Protein AF-A0A1V6BWP8-F1 (afdb_monomer)

Radius of gyration: 20.89 Å; Cα contacts (8 Å, |Δi|>4): 121; chains: 1; bounding box: 47×40×61 Å

Structure (mmCIF, N/CA/C/O backbone):
data_AF-A0A1V6BWP8-F1
#
_entry.id   AF-A0A1V6BWP8-F1
#
loop_
_atom_site.group_PDB
_atom_site.id
_atom_site.type_symbol
_atom_site.label_atom_id
_atom_site.label_alt_id
_atom_site.label_comp_id
_atom_site.label_asym_id
_atom_site.label_entity_id
_atom_site.label_seq_id
_atom_site.pdbx_PDB_ins_code
_atom_site.Cartn_x
_atom_site.Cartn_y
_atom_site.Cartn_z
_atom_site.occupancy
_atom_site.B_iso_or_equiv
_atom_site.auth_seq_id
_atom_site.auth_comp_id
_atom_site.auth_asym_id
_atom_site.auth_atom_id
_atom_site.pdbx_PDB_model_num
ATOM 1 N N . MET A 1 1 ? 15.873 -12.253 -24.826 1.00 80.56 1 MET A N 1
ATOM 2 C CA . MET A 1 1 ? 15.506 -11.357 -23.702 1.00 80.56 1 MET A CA 1
ATOM 3 C C . MET A 1 1 ? 14.358 -11.884 -22.849 1.00 80.56 1 MET A C 1
ATOM 5 O O . MET A 1 1 ? 14.502 -11.869 -21.635 1.00 80.56 1 MET A O 1
ATOM 9 N N . ARG A 1 2 ? 13.280 -12.428 -23.435 1.00 87.81 2 ARG A N 1
ATOM 10 C CA . ARG A 1 2 ? 12.133 -12.956 -22.671 1.00 87.81 2 ARG A CA 1
ATOM 11 C C . ARG A 1 2 ? 12.496 -13.985 -21.593 1.00 87.81 2 ARG A C 1
ATOM 13 O O . ARG A 1 2 ? 12.003 -13.861 -20.484 1.00 87.81 2 ARG A O 1
ATOM 20 N N . PHE A 1 3 ? 13.400 -14.926 -21.885 1.00 91.44 3 PHE A N 1
ATOM 21 C CA . PHE A 1 3 ? 13.887 -15.909 -20.903 1.00 91.44 3 PHE A CA 1
ATOM 22 C C . PHE A 1 3 ? 14.545 -15.254 -19.673 1.00 91.44 3 PHE A C 1
ATOM 24 O O . PHE A 1 3 ? 14.248 -15.610 -18.535 1.00 91.44 3 PHE A O 1
ATOM 31 N N . ILE A 1 4 ? 15.388 -14.240 -19.895 1.00 92.00 4 ILE A N 1
ATOM 32 C CA . ILE A 1 4 ? 16.023 -13.463 -18.819 1.00 92.00 4 ILE A CA 1
ATOM 33 C C . ILE A 1 4 ? 14.950 -12.720 -18.015 1.00 92.00 4 ILE A C 1
ATOM 35 O O . ILE A 1 4 ? 14.956 -12.770 -16.790 1.00 92.00 4 ILE A O 1
ATOM 39 N N . GLY A 1 5 ? 13.990 -12.093 -18.702 1.00 91.56 5 GLY A N 1
ATOM 40 C CA . GLY A 1 5 ? 12.863 -11.413 -18.063 1.00 91.56 5 GLY A CA 1
ATOM 41 C C . GLY A 1 5 ? 12.030 -12.340 -17.181 1.00 91.56 5 GLY A C 1
ATOM 42 O O . GLY A 1 5 ? 11.709 -11.985 -16.051 1.00 91.56 5 GLY A O 1
ATOM 43 N N . THR A 1 6 ? 11.730 -13.553 -17.650 1.00 92.12 6 THR A N 1
ATOM 44 C CA . THR A 1 6 ? 10.997 -14.542 -16.851 1.00 92.12 6 THR A CA 1
ATOM 45 C C . THR A 1 6 ? 11.795 -14.999 -15.636 1.00 92.12 6 THR A C 1
ATOM 47 O O . THR A 1 6 ? 11.222 -15.076 -14.558 1.00 92.12 6 THR A O 1
ATOM 50 N N . LEU A 1 7 ? 13.109 -15.222 -15.767 1.00 95.19 7 LEU A N 1
ATOM 51 C CA . LEU A 1 7 ? 13.956 -15.580 -14.625 1.00 95.19 7 LEU A CA 1
ATOM 52 C C . LEU A 1 7 ? 13.994 -14.469 -13.568 1.00 95.19 7 LEU A C 1
ATOM 54 O O . LEU A 1 7 ? 13.818 -14.749 -12.383 1.00 95.19 7 LEU A O 1
ATOM 58 N N . LEU A 1 8 ? 14.172 -13.213 -13.993 1.00 95.00 8 LEU A N 1
ATOM 59 C CA . LEU A 1 8 ? 14.144 -12.052 -13.099 1.00 95.00 8 LEU A CA 1
ATOM 60 C C . LEU A 1 8 ? 12.793 -11.924 -12.392 1.00 95.00 8 LEU A C 1
ATOM 62 O O . LEU A 1 8 ? 12.752 -11.742 -11.178 1.00 95.00 8 LEU A O 1
ATOM 66 N N . LEU A 1 9 ? 11.692 -12.076 -13.129 1.00 95.38 9 LEU A N 1
ATOM 67 C CA . LEU A 1 9 ? 10.347 -12.003 -12.567 1.00 95.38 9 LEU A CA 1
ATOM 68 C C . LEU A 1 9 ? 10.108 -13.110 -11.530 1.00 95.38 9 LEU A C 1
ATOM 70 O O . LEU A 1 9 ? 9.588 -12.841 -10.448 1.00 95.38 9 LEU A O 1
ATOM 74 N N . THR A 1 10 ? 10.516 -14.346 -11.827 1.00 95.25 10 THR A N 1
ATOM 75 C CA . THR A 1 10 ? 10.399 -15.466 -10.885 1.00 95.25 10 THR A CA 1
ATOM 76 C C . THR A 1 10 ? 11.228 -15.221 -9.625 1.00 95.25 10 THR A C 1
ATOM 78 O O . THR A 1 10 ? 10.723 -15.432 -8.524 1.00 95.25 10 THR A O 1
ATOM 81 N N . ALA A 1 11 ? 12.460 -14.720 -9.759 1.00 95.19 11 ALA A N 1
ATOM 82 C CA . ALA A 1 11 ? 13.319 -14.397 -8.621 1.00 95.19 11 ALA A CA 1
ATOM 83 C C . ALA A 1 11 ? 12.726 -13.283 -7.740 1.00 95.19 11 ALA A C 1
ATOM 85 O O . ALA A 1 11 ? 12.645 -13.435 -6.520 1.00 95.19 11 ALA A O 1
ATOM 86 N N . SER A 1 12 ? 12.244 -12.194 -8.344 1.00 94.69 12 SER A N 1
ATOM 87 C CA . SER A 1 12 ? 11.580 -11.106 -7.620 1.00 94.69 12 SER A CA 1
ATOM 88 C C . SER A 1 12 ? 10.308 -11.569 -6.909 1.00 94.69 12 SER A C 1
ATOM 90 O O . SER A 1 12 ? 10.072 -11.193 -5.762 1.00 94.69 12 SER A O 1
ATOM 92 N N . ASN A 1 13 ? 9.497 -12.417 -7.548 1.00 94.12 13 ASN A N 1
ATOM 93 C CA . ASN A 1 13 ? 8.294 -12.981 -6.933 1.00 94.12 13 ASN A CA 1
ATOM 94 C C . ASN A 1 13 ? 8.627 -13.915 -5.763 1.00 94.12 13 ASN A C 1
ATOM 96 O O . ASN A 1 13 ? 7.957 -13.865 -4.732 1.00 94.12 13 ASN A O 1
ATOM 100 N N . ALA A 1 14 ? 9.687 -14.720 -5.880 1.00 94.81 14 ALA A N 1
ATOM 101 C CA . ALA A 1 14 ? 10.181 -15.527 -4.769 1.00 94.81 14 ALA A CA 1
ATOM 102 C C . ALA A 1 14 ? 10.629 -14.641 -3.595 1.00 94.81 14 ALA A C 1
ATOM 104 O O . ALA A 1 14 ? 10.299 -14.923 -2.445 1.00 94.81 14 ALA A O 1
ATOM 105 N N . LEU A 1 15 ? 11.313 -13.527 -3.874 1.00 94.38 15 LEU A N 1
ATOM 106 C CA . LEU A 1 15 ? 11.735 -12.573 -2.850 1.00 94.38 15 LEU A CA 1
ATOM 107 C C . LEU A 1 15 ? 10.539 -11.882 -2.174 1.00 94.38 15 LEU A C 1
ATOM 109 O O . LEU A 1 15 ? 10.513 -11.782 -0.948 1.00 94.38 15 LEU A O 1
ATOM 113 N N . LEU A 1 16 ? 9.522 -11.470 -2.938 1.00 93.75 16 LEU A N 1
ATOM 114 C CA . LEU A 1 16 ? 8.258 -10.948 -2.399 1.00 93.75 16 LEU A CA 1
ATOM 115 C C . LEU A 1 16 ? 7.575 -11.962 -1.471 1.00 93.75 16 LEU A C 1
ATOM 117 O O . LEU A 1 16 ? 7.092 -11.594 -0.397 1.00 93.75 16 LEU A O 1
ATOM 121 N N . LEU A 1 17 ? 7.571 -13.243 -1.846 1.00 94.06 17 LEU A N 1
ATOM 122 C CA . LEU A 1 17 ? 7.022 -14.313 -1.017 1.00 94.06 17 LEU A CA 1
ATOM 123 C C . LEU A 1 17 ? 7.818 -14.480 0.285 1.00 94.06 17 LEU A C 1
ATOM 125 O O . LEU A 1 17 ? 7.215 -14.521 1.356 1.00 94.06 17 LEU A O 1
ATOM 129 N N . LEU A 1 18 ? 9.154 -14.492 0.228 1.00 94.19 18 LEU A N 1
ATOM 130 C CA . LEU A 1 18 ? 10.000 -14.567 1.426 1.00 94.19 18 LEU A CA 1
ATOM 131 C C . LEU A 1 18 ? 9.769 -13.378 2.366 1.00 94.19 18 LEU A C 1
ATOM 133 O O . LEU A 1 18 ? 9.611 -13.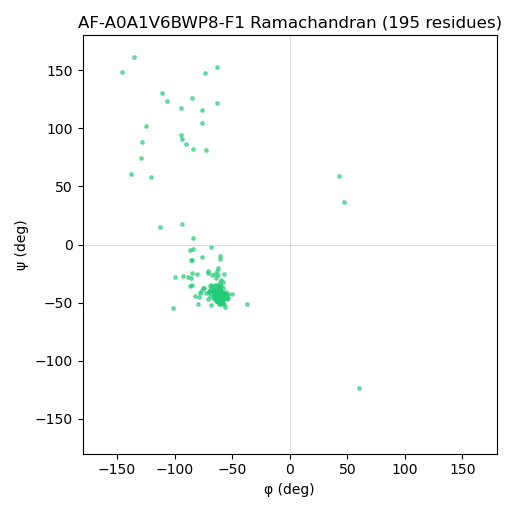574 3.571 1.00 94.19 18 LEU A O 1
ATOM 137 N N . LEU A 1 19 ? 9.690 -12.153 1.834 1.00 92.75 19 LEU A N 1
ATOM 138 C CA . LEU A 1 19 ? 9.361 -10.968 2.631 1.00 92.75 19 LEU A CA 1
ATOM 139 C C . LEU A 1 19 ? 7.974 -11.093 3.272 1.00 92.75 19 LEU A C 1
ATOM 141 O O . LEU A 1 19 ? 7.820 -10.782 4.450 1.00 92.75 19 LEU A O 1
ATOM 145 N N . THR A 1 20 ? 6.979 -11.594 2.537 1.00 90.88 20 THR A N 1
ATOM 146 C CA . THR A 1 20 ? 5.624 -11.815 3.069 1.00 90.88 20 THR A CA 1
ATOM 147 C C . THR A 1 20 ? 5.646 -12.795 4.240 1.00 90.88 20 THR A C 1
ATOM 149 O O . THR A 1 20 ? 5.137 -12.487 5.318 1.00 90.88 20 THR A O 1
ATOM 152 N N . VAL A 1 21 ? 6.298 -13.950 4.065 1.00 91.12 21 VAL A N 1
ATOM 153 C CA . VAL A 1 21 ? 6.452 -14.960 5.122 1.00 91.12 21 VAL A CA 1
ATOM 154 C C . VAL A 1 21 ? 7.171 -14.364 6.331 1.00 91.12 21 VAL A C 1
ATOM 156 O O . VAL A 1 21 ? 6.730 -14.559 7.461 1.00 91.12 21 VAL A O 1
ATOM 159 N N . ARG A 1 22 ? 8.229 -13.574 6.115 1.00 90.50 22 ARG A N 1
ATOM 160 C CA . ARG A 1 22 ? 8.966 -12.900 7.192 1.00 90.50 22 ARG A CA 1
ATOM 161 C C . ARG A 1 22 ? 8.087 -11.957 8.009 1.00 90.50 22 ARG A C 1
ATOM 163 O O . ARG A 1 22 ? 8.200 -11.951 9.237 1.00 90.50 22 ARG A O 1
ATOM 170 N N . VAL A 1 23 ? 7.230 -11.175 7.354 1.00 86.94 23 VAL A N 1
ATOM 171 C CA . VAL A 1 23 ? 6.298 -10.260 8.029 1.00 86.94 23 VAL A CA 1
ATOM 172 C C . VAL A 1 23 ? 5.282 -11.042 8.853 1.00 86.94 23 VAL A C 1
ATOM 174 O O . VAL A 1 23 ? 5.118 -10.744 10.033 1.00 86.94 23 VAL A O 1
ATOM 177 N N . ILE A 1 24 ? 4.683 -12.092 8.288 1.00 85.81 24 ILE A N 1
ATOM 178 C CA . ILE A 1 24 ? 3.743 -12.958 9.013 1.00 85.81 24 ILE A CA 1
ATOM 179 C C . ILE A 1 24 ? 4.428 -13.597 10.233 1.00 85.81 24 ILE A C 1
ATOM 181 O O . ILE A 1 24 ? 3.892 -13.588 11.339 1.00 85.81 24 ILE A O 1
ATOM 185 N N . PHE A 1 25 ? 5.656 -14.094 10.065 1.00 85.44 25 PHE A N 1
ATOM 186 C CA . PHE A 1 25 ? 6.423 -14.739 11.136 1.00 85.44 25 PHE A CA 1
ATOM 187 C C . PHE A 1 25 ? 6.834 -13.771 12.243 1.00 85.44 25 PHE A C 1
ATOM 189 O O . PHE A 1 25 ? 7.003 -14.188 13.388 1.00 85.44 25 PHE A O 1
ATOM 196 N N . SER A 1 26 ? 6.965 -12.479 11.931 1.00 81.31 26 SER A N 1
ATOM 197 C CA . SER A 1 26 ? 7.210 -11.456 12.948 1.00 81.31 26 SER A CA 1
ATOM 198 C C . SER A 1 26 ? 6.036 -11.296 13.921 1.00 81.31 26 SER A C 1
ATOM 200 O O . SER A 1 26 ? 6.255 -10.909 15.065 1.00 81.31 26 SER A O 1
ATOM 202 N N . TRP A 1 27 ? 4.813 -11.635 13.499 1.00 74.44 27 TRP A N 1
ATOM 203 C CA . TRP A 1 27 ? 3.611 -11.558 14.337 1.00 74.44 27 TRP A CA 1
ATOM 204 C C . TRP A 1 27 ? 3.345 -12.831 15.142 1.00 74.44 27 TRP A C 1
ATOM 206 O O . TRP A 1 27 ? 2.759 -12.755 16.215 1.00 74.44 27 TRP A O 1
ATOM 216 N N . LEU A 1 28 ? 3.778 -13.994 14.647 1.00 79.69 28 LEU A N 1
ATOM 217 C CA . LEU A 1 28 ? 3.519 -15.299 15.274 1.00 79.69 28 LEU A CA 1
ATOM 218 C C . LEU A 1 28 ? 4.512 -15.674 16.393 1.00 79.69 28 LEU A C 1
ATOM 220 O O . LEU A 1 28 ? 4.341 -16.722 17.007 1.00 79.69 28 LEU A O 1
ATOM 224 N N . THR A 1 29 ? 5.549 -14.860 16.649 1.00 76.44 29 THR A N 1
ATOM 225 C CA . THR A 1 29 ? 6.596 -15.100 17.673 1.00 76.44 29 THR A CA 1
ATOM 226 C C . THR A 1 29 ? 7.081 -16.556 17.710 1.00 76.44 29 THR A C 1
ATOM 228 O O . THR A 1 29 ? 6.953 -17.250 18.717 1.00 76.44 29 THR A O 1
ATOM 231 N N . LEU A 1 30 ? 7.599 -17.043 16.580 1.00 79.38 30 LEU A N 1
ATOM 232 C CA . LEU A 1 30 ? 8.030 -18.436 16.442 1.00 79.38 30 LEU A CA 1
ATOM 233 C C . LEU A 1 30 ? 9.350 -18.709 17.189 1.00 79.38 30 LEU A C 1
ATOM 235 O O . LEU A 1 30 ? 10.218 -17.830 17.231 1.00 79.38 30 LEU A O 1
ATOM 239 N N . PRO A 1 31 ? 9.543 -19.928 17.731 1.00 86.81 31 PRO A N 1
ATOM 240 C CA . PRO A 1 31 ? 10.805 -20.313 18.349 1.00 86.81 31 PRO A CA 1
ATOM 241 C C . PRO A 1 31 ? 11.953 -20.306 17.324 1.00 86.81 31 PRO A C 1
ATOM 243 O O . PRO A 1 31 ? 11.727 -20.529 16.126 1.00 86.81 31 PRO A O 1
ATOM 246 N N . PRO A 1 32 ? 13.198 -20.078 17.776 1.00 87.12 32 PRO A N 1
ATOM 247 C CA . PRO A 1 32 ? 14.354 -20.067 16.895 1.00 87.12 32 PRO A CA 1
ATOM 248 C C . PRO A 1 32 ? 14.546 -21.448 16.258 1.00 87.12 32 PRO A C 1
ATOM 250 O O . PRO A 1 32 ? 14.716 -22.458 16.934 1.00 87.12 32 PRO A O 1
ATOM 253 N N . SER A 1 33 ? 14.527 -21.481 14.931 1.00 92.25 33 SER A N 1
ATOM 254 C CA . SER A 1 33 ? 14.739 -22.673 14.109 1.00 92.25 33 SER A CA 1
ATOM 255 C C . SER A 1 33 ? 15.678 -22.372 12.942 1.00 92.25 33 SER A C 1
ATOM 257 O O . SER A 1 33 ? 15.844 -21.215 12.538 1.00 92.25 33 SER A O 1
ATOM 259 N N . GLN A 1 34 ? 16.261 -23.414 12.343 1.00 92.06 34 GLN A N 1
ATOM 260 C CA . GLN A 1 34 ? 17.127 -23.263 11.166 1.00 92.06 34 GLN A CA 1
ATOM 261 C C . GLN A 1 34 ? 16.420 -22.516 10.026 1.00 92.06 34 GLN A C 1
ATOM 263 O O . GLN A 1 34 ? 17.010 -21.631 9.409 1.00 92.06 34 GLN A O 1
ATOM 268 N N . PHE A 1 35 ? 15.135 -22.805 9.796 1.00 89.19 35 PHE A N 1
ATOM 269 C CA . PHE A 1 35 ? 14.334 -22.109 8.791 1.00 89.19 35 PHE A CA 1
ATOM 270 C C . PHE A 1 35 ? 14.212 -20.610 9.091 1.00 89.19 35 PHE A C 1
ATOM 272 O O . PHE A 1 35 ? 14.477 -19.785 8.219 1.00 89.19 35 PHE A O 1
ATOM 279 N N . THR A 1 36 ? 13.884 -20.241 10.336 1.00 88.81 36 THR A N 1
ATOM 280 C CA . THR A 1 36 ? 13.792 -18.823 10.726 1.00 88.81 36 THR A CA 1
ATOM 281 C C . THR A 1 36 ? 15.130 -18.099 10.591 1.00 88.81 36 THR A C 1
ATOM 283 O O . THR A 1 36 ? 15.153 -16.947 10.172 1.00 88.81 36 THR A O 1
ATOM 286 N N . TYR A 1 37 ? 16.251 -18.772 10.868 1.00 91.56 37 TYR A N 1
ATOM 287 C CA . TYR A 1 37 ? 17.581 -18.196 10.688 1.00 91.56 37 TYR A CA 1
ATOM 288 C C . TYR A 1 37 ? 17.869 -17.875 9.215 1.00 91.56 37 TYR A C 1
ATOM 290 O O . TYR A 1 37 ? 18.283 -16.760 8.898 1.00 91.56 37 TYR A O 1
ATOM 298 N N . TRP A 1 38 ? 17.610 -18.821 8.306 1.00 93.88 38 TRP A N 1
ATOM 299 C CA . TRP A 1 38 ? 17.808 -18.616 6.868 1.00 93.88 38 TRP A CA 1
ATOM 300 C C . TRP A 1 38 ? 16.894 -17.538 6.301 1.00 93.88 38 TRP A C 1
ATOM 302 O O . TRP A 1 38 ? 17.358 -16.675 5.555 1.00 93.88 38 TRP A O 1
ATOM 312 N N . LEU A 1 39 ? 15.620 -17.555 6.698 1.00 92.62 39 LEU A N 1
ATOM 313 C CA . LEU A 1 39 ? 14.660 -16.531 6.313 1.00 92.62 39 LEU A CA 1
ATOM 314 C C . LEU A 1 39 ? 15.172 -15.145 6.721 1.00 92.62 39 LEU A C 1
ATOM 316 O O . LEU A 1 39 ? 15.342 -14.285 5.862 1.00 92.62 39 LEU A O 1
ATOM 320 N N . ASN A 1 40 ? 15.518 -14.969 8.000 1.00 91.19 40 ASN A N 1
ATOM 321 C CA . ASN A 1 40 ? 16.038 -13.713 8.538 1.00 91.19 40 ASN A CA 1
ATOM 322 C C . ASN A 1 40 ? 17.319 -13.274 7.821 1.00 91.19 40 ASN A C 1
ATOM 324 O O . ASN A 1 40 ? 17.452 -12.112 7.454 1.00 91.19 40 ASN A O 1
ATOM 328 N N . ARG A 1 41 ? 18.245 -14.197 7.548 1.00 93.94 41 ARG A N 1
ATOM 329 C CA . ARG A 1 41 ? 19.497 -13.886 6.846 1.00 93.94 41 ARG A CA 1
ATOM 330 C C . ARG A 1 41 ? 19.266 -13.309 5.447 1.00 93.94 41 ARG A C 1
ATOM 332 O O . ARG A 1 41 ? 20.031 -12.445 5.028 1.00 93.94 41 ARG A O 1
ATOM 339 N N . ILE A 1 42 ? 18.237 -13.772 4.738 1.00 93.06 42 ILE A N 1
ATOM 340 C CA . ILE A 1 42 ? 17.896 -13.293 3.391 1.00 93.06 42 ILE A CA 1
ATOM 341 C C . ILE A 1 42 ? 17.083 -11.993 3.463 1.00 93.06 42 ILE A C 1
ATOM 343 O O . ILE A 1 42 ? 17.354 -11.048 2.724 1.00 93.06 42 ILE A O 1
ATOM 347 N N . THR A 1 43 ? 16.089 -11.923 4.350 1.00 93.31 43 THR A N 1
ATOM 348 C CA . THR A 1 43 ? 15.121 -10.817 4.372 1.00 93.31 43 THR A CA 1
ATOM 349 C C . THR A 1 43 ? 15.581 -9.614 5.185 1.00 93.31 43 THR A C 1
ATOM 351 O O . THR A 1 43 ? 15.285 -8.478 4.818 1.00 93.31 43 THR A O 1
ATOM 354 N N . ASP A 1 44 ? 16.296 -9.829 6.291 1.00 91.25 44 ASP A N 1
ATOM 355 C CA . ASP A 1 44 ? 16.636 -8.763 7.235 1.00 91.25 44 ASP A CA 1
ATOM 356 C C . ASP A 1 44 ? 17.594 -7.717 6.651 1.00 91.25 44 ASP A C 1
ATOM 358 O O . ASP A 1 44 ? 17.378 -6.544 6.942 1.00 91.25 44 ASP A O 1
ATOM 362 N N . PRO A 1 45 ? 18.588 -8.035 5.792 1.00 93.81 45 PRO A N 1
ATOM 363 C CA . PRO A 1 45 ? 19.389 -7.005 5.128 1.00 93.81 45 PRO A CA 1
ATOM 364 C C . PRO A 1 45 ? 18.531 -6.018 4.328 1.00 93.81 45 PRO A C 1
ATOM 366 O O . PRO A 1 45 ? 18.731 -4.807 4.413 1.00 93.81 45 PRO A O 1
ATOM 369 N N . ILE A 1 46 ? 17.529 -6.533 3.609 1.00 92.19 46 ILE A N 1
ATOM 370 C CA . ILE A 1 46 ? 16.600 -5.739 2.799 1.00 92.19 46 ILE A CA 1
ATOM 371 C C . ILE A 1 46 ? 15.709 -4.900 3.718 1.00 92.19 46 ILE A C 1
ATOM 373 O O . ILE A 1 46 ? 15.643 -3.679 3.584 1.00 92.19 46 ILE A O 1
ATOM 377 N N . LEU A 1 47 ? 15.060 -5.534 4.697 1.00 90.69 47 LEU A N 1
ATOM 378 C CA . LEU A 1 47 ? 14.171 -4.843 5.631 1.00 90.69 47 LEU A CA 1
ATOM 379 C C . LEU A 1 47 ? 14.915 -3.781 6.447 1.00 90.69 47 LEU A C 1
ATOM 381 O O . LEU A 1 47 ? 14.417 -2.669 6.596 1.00 90.69 47 LEU A O 1
ATOM 385 N N . ASN A 1 48 ? 16.113 -4.083 6.946 1.00 91.62 48 ASN A N 1
ATOM 386 C CA . ASN A 1 48 ? 16.914 -3.153 7.738 1.00 91.62 48 ASN A CA 1
ATOM 387 C C . ASN A 1 48 ? 17.430 -1.986 6.898 1.00 91.62 48 ASN A C 1
ATOM 389 O O . ASN A 1 48 ? 17.472 -0.862 7.399 1.00 91.62 48 ASN A O 1
ATOM 393 N N . PHE A 1 49 ? 17.766 -2.218 5.625 1.00 91.69 49 PHE A N 1
ATOM 394 C CA . PHE A 1 49 ? 18.106 -1.140 4.701 1.00 91.69 49 PHE A CA 1
ATOM 395 C C . PHE A 1 49 ? 16.957 -0.130 4.587 1.00 91.69 49 PHE A C 1
ATOM 397 O O . PHE A 1 49 ? 17.162 1.066 4.808 1.00 91.69 49 PHE A O 1
ATOM 404 N N . PHE A 1 50 ? 15.732 -0.605 4.334 1.00 90.69 50 PHE A N 1
ATOM 405 C CA . PHE A 1 50 ? 14.566 0.274 4.211 1.00 90.69 50 PHE A CA 1
ATOM 406 C C . PHE A 1 50 ? 14.151 0.905 5.538 1.00 90.69 50 PHE A C 1
ATOM 408 O O . PHE A 1 50 ? 13.902 2.105 5.570 1.00 90.69 50 PHE A O 1
ATOM 415 N N . LYS A 1 51 ? 14.181 0.161 6.649 1.00 88.75 51 LYS A N 1
ATOM 416 C CA . LYS A 1 51 ? 13.931 0.707 7.995 1.00 88.75 51 LYS A CA 1
ATOM 417 C C . LYS A 1 51 ? 14.897 1.828 8.365 1.00 88.75 51 LYS A C 1
ATOM 419 O O . LYS A 1 51 ? 14.502 2.785 9.025 1.00 88.75 51 LYS A O 1
ATOM 424 N N . LYS A 1 52 ? 16.167 1.708 7.966 1.00 90.19 52 LYS A N 1
ATOM 425 C CA . LYS A 1 52 ? 17.190 2.721 8.244 1.00 90.19 52 LYS A CA 1
ATOM 426 C C . LYS A 1 52 ? 17.057 3.932 7.323 1.00 90.19 52 LYS A C 1
ATOM 428 O O . LYS A 1 52 ? 17.263 5.052 7.778 1.00 90.19 52 LYS A O 1
ATOM 433 N N . ARG A 1 53 ? 16.757 3.724 6.036 1.00 89.88 53 ARG A N 1
ATOM 434 C CA . ARG A 1 53 ? 16.726 4.812 5.047 1.00 89.88 53 ARG A CA 1
ATOM 435 C C . ARG A 1 53 ? 15.396 5.564 5.004 1.00 89.88 53 ARG A C 1
ATOM 437 O O . ARG A 1 53 ? 15.405 6.772 4.795 1.00 89.88 53 ARG A O 1
ATOM 444 N N . PHE A 1 54 ? 14.287 4.864 5.211 1.00 85.75 54 PHE A N 1
ATOM 445 C CA . PHE A 1 54 ? 12.928 5.396 5.163 1.00 85.75 54 PHE A CA 1
ATOM 446 C C . PHE A 1 54 ? 12.176 4.992 6.435 1.00 85.75 54 PHE A C 1
ATOM 448 O O . PHE A 1 54 ? 11.339 4.092 6.381 1.00 85.75 54 PHE A O 1
ATOM 455 N N . PRO A 1 55 ? 12.476 5.615 7.589 1.00 83.31 55 PRO A N 1
ATOM 456 C CA . PRO A 1 55 ? 11.808 5.302 8.846 1.00 83.31 55 PRO A CA 1
ATOM 457 C C . PRO A 1 55 ? 10.376 5.860 8.841 1.00 83.31 55 PRO A C 1
ATOM 459 O O . PRO A 1 55 ? 10.102 6.927 9.388 1.00 83.31 55 PRO A O 1
ATOM 462 N N . ILE A 1 56 ? 9.450 5.138 8.212 1.00 82.44 56 ILE A N 1
ATOM 463 C CA . ILE A 1 56 ? 8.030 5.493 8.162 1.00 82.44 56 ILE A CA 1
ATOM 464 C C . ILE A 1 56 ? 7.346 4.764 9.316 1.00 82.44 56 ILE A C 1
ATOM 466 O O . ILE A 1 56 ? 6.926 3.614 9.194 1.00 82.44 56 ILE A O 1
ATOM 470 N N . ARG A 1 57 ? 7.272 5.427 10.471 1.00 81.50 57 ARG A N 1
ATOM 471 C CA . ARG A 1 57 ? 6.641 4.885 11.681 1.00 81.50 57 ARG A CA 1
ATOM 472 C C . ARG A 1 57 ? 5.369 5.654 11.987 1.00 81.50 57 ARG A C 1
ATOM 474 O O . ARG A 1 57 ? 5.393 6.880 12.041 1.00 81.50 57 ARG A O 1
ATOM 481 N N . VAL A 1 58 ? 4.275 4.934 12.215 1.00 74.25 58 VAL A N 1
ATOM 482 C CA . VAL A 1 58 ? 2.993 5.518 12.620 1.00 74.25 58 VAL A CA 1
ATOM 483 C C . VAL A 1 58 ? 2.551 4.846 13.916 1.00 74.25 58 VAL A C 1
ATOM 485 O O . VAL A 1 58 ? 2.097 3.702 13.929 1.00 74.25 58 VAL A O 1
ATOM 488 N N . GLY A 1 59 ? 2.751 5.548 15.034 1.00 73.75 59 GLY A N 1
ATOM 489 C CA . GLY A 1 59 ? 2.607 4.964 16.367 1.00 73.75 59 GLY A CA 1
ATOM 490 C C . GLY A 1 59 ? 3.575 3.792 16.562 1.00 73.75 59 GLY A C 1
ATOM 491 O O . GLY A 1 59 ? 4.782 3.942 16.386 1.00 73.75 59 GLY A O 1
ATOM 492 N N . ILE A 1 60 ? 3.033 2.621 16.906 1.00 71.88 60 ILE A N 1
ATOM 493 C CA . ILE A 1 60 ? 3.795 1.373 17.104 1.00 71.88 60 ILE A CA 1
ATOM 494 C C . ILE A 1 60 ? 4.013 0.619 15.773 1.00 71.88 60 ILE A C 1
ATOM 496 O O . ILE A 1 60 ? 4.830 -0.297 15.702 1.00 71.88 60 ILE A O 1
ATOM 500 N N . LEU A 1 61 ? 3.304 0.992 14.700 1.00 73.19 61 LEU A N 1
ATOM 501 C CA . LEU A 1 61 ? 3.373 0.298 13.414 1.00 73.19 61 LEU A CA 1
ATOM 502 C C . LEU A 1 61 ? 4.543 0.812 12.563 1.00 73.19 61 LEU A C 1
ATOM 504 O O . LEU A 1 61 ? 4.658 2.007 12.282 1.00 73.19 61 LEU A O 1
ATOM 508 N N . ASP A 1 62 ? 5.392 -0.114 12.116 1.00 81.06 62 ASP A N 1
ATOM 509 C CA . ASP A 1 62 ? 6.519 0.162 11.222 1.00 81.06 62 ASP A CA 1
ATOM 510 C C . ASP A 1 62 ? 6.107 -0.064 9.759 1.00 81.06 62 ASP A C 1
ATOM 512 O O . ASP A 1 62 ? 6.147 -1.184 9.242 1.00 81.06 62 ASP A O 1
ATOM 516 N N . LEU A 1 63 ? 5.692 1.013 9.084 1.00 83.12 63 LEU A N 1
ATOM 517 C CA . LEU A 1 63 ? 5.280 0.982 7.677 1.00 83.12 63 LEU A CA 1
ATOM 518 C C . LEU A 1 63 ? 6.473 0.888 6.718 1.00 83.12 63 LEU A C 1
ATOM 520 O O . LEU A 1 63 ? 6.285 0.587 5.540 1.00 83.12 63 LEU A O 1
ATOM 524 N N . SER A 1 64 ? 7.705 1.069 7.205 1.00 86.62 64 SER A N 1
ATOM 525 C CA . SER A 1 64 ? 8.934 0.933 6.406 1.00 86.62 64 SER A CA 1
ATOM 526 C C . SER A 1 64 ? 9.051 -0.448 5.745 1.00 86.62 64 SER A C 1
ATOM 528 O O . SER A 1 64 ? 9.682 -0.597 4.702 1.00 86.62 64 SER A O 1
ATOM 530 N N . ILE A 1 65 ? 8.402 -1.458 6.332 1.00 85.56 65 ILE A N 1
ATOM 531 C CA . ILE A 1 65 ? 8.324 -2.830 5.819 1.00 85.56 65 ILE A CA 1
ATOM 532 C C . ILE A 1 65 ? 7.614 -2.899 4.458 1.00 85.56 65 ILE A C 1
ATOM 534 O O . ILE A 1 65 ? 7.906 -3.799 3.680 1.00 85.56 65 ILE A O 1
ATOM 538 N N . LEU A 1 66 ? 6.721 -1.959 4.138 1.00 88.50 66 LEU A N 1
ATOM 539 C CA . LEU A 1 66 ? 5.948 -1.953 2.889 1.00 88.50 66 LEU A CA 1
ATOM 540 C C . LEU A 1 66 ? 6.737 -1.400 1.697 1.00 88.50 66 LEU A C 1
ATOM 542 O O . LEU A 1 66 ? 6.478 -1.765 0.553 1.00 88.50 66 LEU A O 1
ATOM 546 N N . VAL A 1 67 ? 7.727 -0.548 1.962 1.00 90.44 67 VAL A N 1
ATOM 547 C CA . VAL A 1 67 ? 8.580 0.078 0.943 1.00 90.44 67 VAL A CA 1
ATOM 548 C C . VAL A 1 67 ? 9.252 -0.945 0.009 1.00 90.44 67 VAL A C 1
ATOM 550 O O . VAL A 1 67 ? 9.161 -0.759 -1.206 1.00 90.44 67 VAL A O 1
ATOM 553 N N . PRO A 1 68 ? 9.875 -2.044 0.489 1.00 91.75 68 PRO A N 1
ATOM 554 C CA . PRO A 1 68 ? 10.447 -3.048 -0.407 1.00 91.75 68 PRO A CA 1
ATOM 555 C C . PRO A 1 68 ? 9.404 -3.710 -1.312 1.00 91.75 68 PRO A C 1
ATOM 557 O O . PRO A 1 68 ? 9.702 -3.939 -2.480 1.00 91.75 68 PRO A O 1
ATOM 560 N N . PHE A 1 69 ? 8.185 -3.972 -0.825 1.00 91.38 69 PHE A N 1
ATOM 561 C CA . PHE A 1 69 ? 7.114 -4.540 -1.656 1.00 91.38 69 PHE A CA 1
ATOM 562 C C . PHE A 1 69 ? 6.752 -3.607 -2.808 1.00 91.38 69 PHE A C 1
ATOM 564 O O . PHE A 1 69 ? 6.612 -4.051 -3.945 1.00 91.38 69 PHE A O 1
ATOM 571 N N . PHE A 1 70 ? 6.651 -2.312 -2.512 1.00 91.50 70 PHE A N 1
ATOM 572 C CA . PHE A 1 70 ? 6.348 -1.290 -3.502 1.00 91.50 70 PHE A CA 1
ATOM 573 C C . PHE A 1 70 ? 7.462 -1.126 -4.547 1.00 91.50 70 PHE A C 1
ATOM 575 O O . PHE A 1 70 ? 7.206 -1.051 -5.744 1.00 91.50 70 PHE A O 1
ATOM 582 N N . ILE A 1 71 ? 8.726 -1.121 -4.123 1.00 92.38 71 ILE A N 1
ATOM 583 C CA . ILE A 1 71 ? 9.852 -1.015 -5.061 1.00 92.38 71 ILE A CA 1
ATOM 584 C C . ILE A 1 71 ? 9.922 -2.253 -5.959 1.00 92.38 71 ILE A C 1
ATOM 586 O O . ILE A 1 71 ? 10.089 -2.131 -7.171 1.00 92.38 71 ILE A O 1
ATOM 590 N N . LEU A 1 72 ? 9.753 -3.445 -5.386 1.00 93.19 72 LEU A N 1
ATOM 591 C CA . LEU A 1 72 ? 9.758 -4.695 -6.145 1.00 93.19 72 LEU A CA 1
ATOM 592 C C . LEU A 1 72 ? 8.582 -4.788 -7.124 1.00 93.19 72 LEU A C 1
ATOM 594 O O . LEU A 1 72 ? 8.763 -5.325 -8.214 1.00 93.19 72 LEU A O 1
ATOM 598 N N . SER A 1 73 ? 7.403 -4.252 -6.790 1.00 92.44 73 SER A N 1
ATOM 599 C CA . SER A 1 73 ? 6.261 -4.245 -7.714 1.00 92.44 73 SER A CA 1
ATOM 600 C C . SER A 1 73 ? 6.529 -3.372 -8.944 1.00 92.44 73 SER A C 1
ATOM 602 O O . SER A 1 73 ? 6.261 -3.803 -10.068 1.00 92.44 73 SER A O 1
ATOM 604 N N . ILE A 1 74 ? 7.136 -2.194 -8.759 1.00 93.75 74 ILE A N 1
ATOM 605 C CA . ILE A 1 74 ? 7.563 -1.325 -9.865 1.00 93.75 74 ILE A CA 1
ATOM 606 C C . ILE A 1 74 ? 8.655 -2.005 -10.692 1.00 93.75 74 ILE A C 1
ATOM 608 O O . ILE A 1 74 ? 8.573 -2.026 -11.918 1.00 93.75 74 ILE A O 1
ATOM 612 N N . LEU A 1 75 ? 9.660 -2.600 -10.045 1.00 93.94 75 LEU A N 1
ATOM 613 C CA . LEU A 1 75 ? 10.718 -3.327 -10.751 1.00 93.94 75 LEU A CA 1
ATOM 614 C C . LEU A 1 75 ? 10.147 -4.479 -11.585 1.00 93.94 75 LEU A C 1
ATOM 616 O O . LEU A 1 75 ? 10.534 -4.641 -12.739 1.00 93.94 75 LEU A O 1
ATOM 620 N N . ASN A 1 76 ? 9.185 -5.233 -11.051 1.00 94.44 76 ASN A N 1
ATOM 621 C CA . ASN A 1 76 ? 8.508 -6.298 -11.788 1.00 94.44 76 ASN A CA 1
ATOM 622 C C . ASN A 1 76 ? 7.750 -5.768 -13.004 1.00 94.44 76 ASN A C 1
ATOM 624 O O . ASN A 1 76 ? 7.852 -6.358 -14.081 1.00 94.44 76 ASN A O 1
ATOM 628 N N . LYS A 1 77 ? 7.035 -4.645 -12.860 1.00 91.88 77 LYS A N 1
ATOM 629 C CA . LYS A 1 77 ? 6.381 -3.969 -13.987 1.00 91.88 77 LYS A CA 1
ATO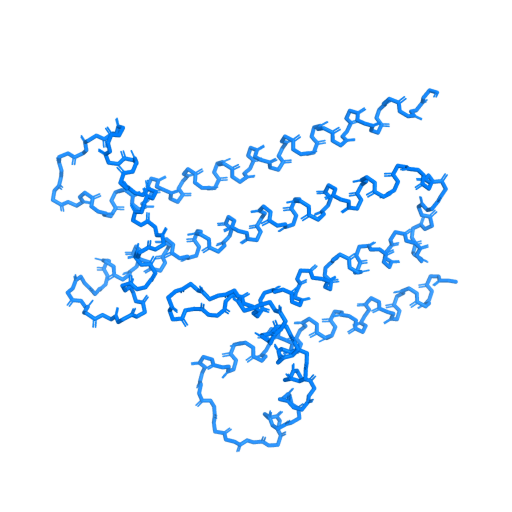M 630 C C . LYS A 1 77 ? 7.397 -3.616 -15.073 1.00 91.88 77 LYS A C 1
ATOM 632 O O . LYS A 1 77 ? 7.179 -3.951 -16.235 1.00 91.88 77 LYS A O 1
ATOM 637 N N . ILE A 1 78 ? 8.542 -3.054 -14.682 1.00 91.75 78 ILE A N 1
ATOM 638 C CA . ILE A 1 78 ? 9.613 -2.700 -15.618 1.00 91.75 78 ILE A CA 1
ATOM 639 C C . ILE A 1 78 ? 10.183 -3.934 -16.320 1.00 91.75 78 ILE A C 1
ATOM 641 O O . ILE A 1 78 ? 10.356 -3.925 -17.536 1.00 91.75 78 ILE A O 1
ATOM 645 N N . VAL A 1 79 ? 10.448 -5.015 -15.585 1.00 92.31 79 VAL A N 1
ATOM 646 C CA . VAL A 1 79 ? 10.951 -6.268 -16.166 1.00 92.31 79 VAL A CA 1
ATOM 647 C C . VAL A 1 79 ? 9.964 -6.828 -17.190 1.00 92.31 79 VAL A C 1
ATOM 649 O O . VAL A 1 79 ? 10.375 -7.218 -18.283 1.00 92.31 79 VAL A O 1
ATOM 652 N N . ILE A 1 80 ? 8.669 -6.841 -16.868 1.00 91.00 80 ILE A N 1
ATOM 653 C CA . ILE A 1 80 ? 7.618 -7.318 -17.772 1.00 91.00 80 ILE A CA 1
ATOM 654 C C . ILE A 1 80 ? 7.584 -6.469 -19.044 1.00 91.00 80 ILE A C 1
ATOM 656 O O . ILE A 1 80 ? 7.655 -7.004 -20.152 1.00 91.00 80 ILE A O 1
ATOM 660 N N . ASP A 1 81 ? 7.526 -5.150 -18.906 1.00 88.31 81 ASP A N 1
ATOM 661 C CA . ASP A 1 81 ? 7.357 -4.268 -20.055 1.00 88.31 81 ASP A CA 1
ATOM 662 C C . ASP A 1 81 ? 8.601 -4.243 -20.955 1.00 88.31 81 ASP A C 1
ATOM 664 O O . ASP A 1 81 ? 8.478 -4.297 -22.181 1.00 88.31 81 ASP A O 1
ATOM 668 N N . VAL A 1 82 ? 9.800 -4.244 -20.364 1.00 87.81 82 VAL A N 1
ATOM 669 C CA . VAL A 1 82 ? 11.071 -4.168 -21.099 1.00 87.81 82 VAL A CA 1
ATOM 670 C C . VAL A 1 82 ? 11.481 -5.521 -21.682 1.00 87.81 82 VAL A C 1
ATOM 672 O O . VAL A 1 82 ? 11.790 -5.607 -22.869 1.00 87.81 82 VAL A O 1
ATOM 675 N N . PHE A 1 83 ? 11.501 -6.588 -20.877 1.00 87.62 83 PHE A N 1
ATOM 676 C CA . PHE A 1 83 ? 12.092 -7.869 -21.287 1.00 87.62 83 PHE A CA 1
ATOM 677 C C . PHE A 1 83 ? 11.094 -8.848 -21.903 1.00 87.62 83 PHE A C 1
ATOM 679 O O . PHE A 1 83 ? 11.512 -9.720 -22.672 1.00 87.62 83 PHE A O 1
ATOM 686 N N . ILE A 1 84 ? 9.809 -8.756 -21.542 1.00 85.12 84 ILE A N 1
ATOM 687 C CA . ILE A 1 84 ? 8.779 -9.706 -21.986 1.00 85.12 84 ILE A CA 1
ATOM 688 C C . ILE A 1 84 ? 7.951 -9.104 -23.116 1.00 85.12 84 ILE A C 1
ATOM 690 O O . ILE A 1 84 ? 7.864 -9.706 -24.186 1.00 85.12 84 ILE A O 1
ATOM 694 N N . ASN A 1 85 ? 7.371 -7.927 -22.886 1.00 83.62 85 ASN A N 1
ATOM 695 C CA . ASN A 1 85 ? 6.452 -7.295 -23.830 1.00 83.62 85 ASN A CA 1
ATOM 696 C C . ASN A 1 85 ? 7.167 -6.472 -24.907 1.00 83.62 85 ASN A C 1
ATOM 698 O O . ASN A 1 85 ? 6.525 -6.083 -25.878 1.00 83.62 85 ASN A O 1
ATOM 702 N N . PHE A 1 86 ? 8.466 -6.191 -24.737 1.00 75.00 86 PHE A N 1
ATOM 703 C CA . PHE A 1 86 ? 9.230 -5.281 -25.600 1.00 75.00 86 PHE A CA 1
ATOM 704 C C . PHE A 1 86 ? 8.481 -3.958 -25.856 1.00 75.00 86 PHE A C 1
ATOM 706 O O . PHE A 1 86 ? 8.555 -3.370 -26.934 1.00 75.00 86 PHE A O 1
ATOM 713 N N . ALA A 1 87 ? 7.763 -3.464 -24.841 1.00 63.31 87 ALA A N 1
ATOM 714 C CA . ALA A 1 87 ? 6.939 -2.257 -24.914 1.00 63.31 87 ALA 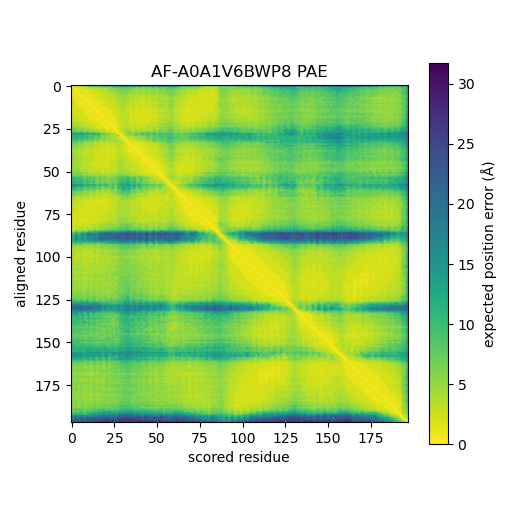A CA 1
ATOM 715 C C . ALA A 1 87 ? 7.776 -0.968 -25.076 1.00 63.31 87 ALA A C 1
ATOM 717 O O . ALA A 1 87 ? 7.232 0.120 -25.259 1.00 63.31 87 ALA A O 1
ATOM 718 N N . VAL A 1 88 ? 9.108 -1.099 -25.087 1.00 60.06 88 VAL A N 1
ATOM 719 C CA . VAL A 1 88 ? 10.103 -0.029 -25.247 1.00 60.06 88 VAL A CA 1
ATOM 720 C C . VAL A 1 88 ? 9.974 0.713 -26.583 1.00 60.06 88 VAL A C 1
ATOM 722 O O . VAL A 1 88 ? 10.513 1.804 -26.717 1.00 60.06 88 VAL A O 1
ATOM 725 N N . ASN A 1 89 ? 9.198 0.213 -27.553 1.00 59.03 89 ASN A N 1
ATOM 726 C CA . ASN A 1 89 ? 8.952 0.937 -28.807 1.00 59.03 89 ASN A CA 1
ATOM 727 C C . ASN A 1 89 ? 8.258 2.309 -28.611 1.00 59.03 89 ASN A C 1
ATOM 729 O O . ASN A 1 89 ? 8.193 3.095 -29.550 1.00 59.03 89 ASN A O 1
ATOM 733 N N . ARG A 1 90 ? 7.775 2.633 -27.397 1.00 66.62 90 ARG A N 1
ATOM 734 C CA . ARG A 1 90 ? 7.242 3.953 -27.002 1.00 66.62 90 ARG A CA 1
ATOM 735 C C . ARG A 1 90 ? 8.021 4.578 -25.834 1.00 66.62 90 ARG A C 1
ATOM 737 O O . ARG A 1 90 ? 7.444 4.889 -24.794 1.00 66.62 90 ARG A O 1
ATOM 744 N N . VAL A 1 91 ? 9.333 4.773 -26.001 1.00 67.81 91 VAL A N 1
ATOM 745 C CA . VAL A 1 91 ? 10.261 5.215 -24.931 1.00 67.81 91 VAL A CA 1
ATOM 746 C C . VAL A 1 91 ? 9.776 6.458 -24.165 1.00 67.81 91 VAL A C 1
ATOM 748 O O . VAL A 1 91 ? 9.855 6.481 -22.939 1.00 67.81 91 VAL A O 1
ATOM 751 N N . VAL A 1 92 ? 9.239 7.471 -24.858 1.00 67.44 92 VAL A N 1
ATOM 752 C CA . VAL A 1 92 ? 8.827 8.747 -24.235 1.00 67.44 92 VAL A CA 1
ATOM 753 C C . VAL A 1 92 ? 7.606 8.581 -23.321 1.00 67.44 92 VAL A C 1
ATOM 755 O O . VAL A 1 92 ? 7.567 9.150 -22.233 1.00 67.44 92 VAL A O 1
ATOM 758 N N . PHE A 1 93 ? 6.629 7.763 -23.718 1.00 77.38 93 PHE A N 1
ATOM 759 C CA . PHE A 1 93 ? 5.397 7.563 -22.942 1.00 77.38 93 PHE A CA 1
ATOM 760 C C . PHE A 1 93 ? 5.550 6.508 -21.854 1.00 77.38 93 PHE A C 1
ATOM 762 O O . PHE A 1 93 ? 4.890 6.590 -20.823 1.00 77.38 93 PHE A O 1
ATOM 769 N N . TYR A 1 94 ? 6.486 5.579 -22.026 1.00 83.38 94 TYR A N 1
ATOM 770 C CA . TYR A 1 94 ? 6.725 4.510 -21.069 1.00 83.38 94 TYR A CA 1
ATOM 771 C C . TYR A 1 94 ? 7.072 5.019 -19.660 1.00 83.38 94 TYR A C 1
ATOM 773 O O . TYR A 1 94 ? 6.542 4.516 -18.672 1.00 83.38 94 TYR A O 1
ATOM 781 N N . MET A 1 95 ? 7.913 6.055 -19.536 1.00 84.81 95 MET A N 1
ATOM 782 C CA . MET A 1 95 ? 8.243 6.619 -18.217 1.00 84.81 95 MET A CA 1
ATOM 783 C C . MET A 1 95 ? 7.007 7.191 -17.514 1.00 84.81 95 MET A C 1
ATOM 785 O O . MET A 1 95 ? 6.857 7.032 -16.304 1.00 84.81 95 MET A O 1
ATOM 789 N N . ILE A 1 96 ? 6.103 7.812 -18.275 1.00 87.62 96 ILE A N 1
ATOM 790 C CA . ILE A 1 96 ? 4.838 8.336 -17.756 1.00 87.62 96 ILE A CA 1
ATOM 791 C C . ILE A 1 96 ? 3.946 7.173 -17.311 1.00 87.62 96 ILE A C 1
ATOM 793 O O . ILE A 1 96 ? 3.442 7.194 -16.192 1.00 87.62 96 ILE A O 1
ATOM 797 N N . GLU A 1 97 ? 3.811 6.120 -18.120 1.00 87.69 97 GLU A N 1
ATOM 798 C CA . GLU A 1 97 ? 3.034 4.930 -17.753 1.00 87.69 97 GLU A CA 1
ATOM 799 C C . GLU A 1 97 ? 3.539 4.279 -16.457 1.00 87.69 97 GLU A C 1
ATOM 801 O O . GLU A 1 97 ? 2.737 3.926 -15.590 1.00 87.69 97 GLU A O 1
ATOM 806 N N . VAL A 1 98 ? 4.861 4.175 -16.278 1.00 90.00 98 VAL A N 1
ATOM 807 C CA . VAL A 1 98 ? 5.466 3.645 -15.046 1.00 90.00 98 VAL A CA 1
ATOM 808 C C . VAL A 1 98 ? 5.155 4.537 -13.840 1.00 90.00 98 VAL A C 1
ATOM 810 O O . VAL A 1 98 ? 4.861 4.017 -12.763 1.00 90.00 98 VAL A O 1
ATOM 813 N N . LEU A 1 99 ? 5.165 5.865 -14.000 1.00 91.25 99 LEU A N 1
ATOM 814 C CA . LEU A 1 99 ? 4.790 6.797 -12.930 1.00 91.25 99 LEU A CA 1
ATOM 815 C C . LEU A 1 99 ? 3.310 6.667 -12.544 1.00 91.25 99 LEU A C 1
ATOM 817 O O . LEU A 1 99 ? 2.996 6.623 -11.355 1.00 91.25 99 LEU A O 1
ATOM 821 N N . PHE A 1 100 ? 2.407 6.552 -13.521 1.00 92.50 100 PHE A N 1
ATOM 822 C CA . PHE A 1 100 ? 0.982 6.320 -13.257 1.00 92.50 100 PHE A CA 1
ATOM 823 C C . PHE A 1 100 ? 0.741 4.965 -12.591 1.00 92.50 100 PHE A C 1
ATOM 825 O O . PHE A 1 100 ? -0.050 4.880 -11.654 1.00 92.50 100 PHE A O 1
ATOM 832 N N . PHE A 1 101 ? 1.458 3.921 -13.011 1.00 91.69 101 PHE A N 1
ATOM 833 C CA . PHE A 1 101 ? 1.414 2.616 -12.356 1.00 91.69 101 PHE A CA 1
ATOM 834 C C . PHE A 1 101 ? 1.887 2.693 -10.898 1.00 91.69 101 PHE A C 1
ATOM 836 O O . PHE A 1 101 ? 1.244 2.142 -10.006 1.00 91.69 101 PHE A O 1
ATOM 843 N N . ALA A 1 102 ? 2.986 3.405 -10.636 1.00 93.44 102 ALA A N 1
ATOM 844 C CA . ALA A 1 102 ? 3.482 3.628 -9.283 1.00 93.44 102 ALA A CA 1
ATOM 845 C C . ALA A 1 102 ? 2.452 4.389 -8.427 1.00 93.44 102 ALA A C 1
ATOM 847 O O . ALA A 1 102 ? 2.191 3.995 -7.291 1.00 93.44 102 ALA A O 1
ATOM 848 N N . ALA A 1 103 ? 1.822 5.431 -8.977 1.00 94.00 103 ALA A N 1
ATOM 849 C CA . ALA A 1 103 ? 0.773 6.190 -8.299 1.00 94.00 103 ALA A CA 1
ATOM 850 C C . ALA A 1 103 ? -0.468 5.333 -7.988 1.00 94.00 103 ALA A C 1
ATOM 852 O O . ALA A 1 103 ? -0.956 5.363 -6.857 1.00 94.00 103 ALA A O 1
ATOM 853 N N . ASP A 1 104 ? -0.939 4.528 -8.947 1.00 93.62 104 ASP A N 1
ATOM 854 C CA . ASP A 1 104 ? -2.052 3.586 -8.756 1.00 93.62 104 ASP A CA 1
ATOM 855 C C . ASP A 1 104 ? -1.719 2.555 -7.668 1.00 93.62 104 ASP A C 1
ATOM 857 O O . ASP A 1 104 ? -2.503 2.335 -6.743 1.00 93.62 104 ASP A O 1
ATOM 861 N N . SER A 1 105 ? -0.509 1.988 -7.703 1.00 92.44 105 SER A N 1
ATOM 862 C CA . SER A 1 105 ? -0.052 1.021 -6.703 1.00 92.44 105 SER A CA 1
ATOM 863 C C . SER A 1 105 ? 0.045 1.629 -5.297 1.00 92.44 105 SER A C 1
ATOM 865 O O . SER A 1 105 ? -0.367 0.974 -4.334 1.00 92.44 105 SER A O 1
ATOM 867 N N . LEU A 1 106 ? 0.516 2.876 -5.152 1.00 92.38 106 LEU A N 1
ATOM 868 C CA . LEU A 1 106 ? 0.506 3.582 -3.862 1.00 92.38 106 LEU A CA 1
ATOM 869 C C . LEU A 1 106 ? -0.915 3.823 -3.370 1.00 92.38 106 LEU A C 1
ATOM 871 O O . LEU A 1 106 ? -1.205 3.538 -2.209 1.00 92.38 106 LEU A O 1
ATOM 875 N N . LEU A 1 107 ? -1.797 4.316 -4.242 1.00 94.62 107 LEU A N 1
ATOM 876 C CA . LEU A 1 107 ? -3.189 4.595 -3.906 1.00 94.62 107 LEU A CA 1
ATOM 877 C C . LEU A 1 107 ? -3.872 3.336 -3.372 1.00 94.62 107 LEU A C 1
ATOM 879 O O . LEU A 1 107 ? -4.439 3.365 -2.279 1.00 94.62 107 LEU A O 1
ATOM 883 N N . ILE A 1 108 ? -3.761 2.219 -4.097 1.00 93.06 108 ILE A N 1
ATOM 884 C CA . ILE A 1 108 ? -4.328 0.931 -3.684 1.00 93.06 108 ILE A CA 1
ATOM 885 C C . ILE A 1 108 ? -3.746 0.503 -2.342 1.00 93.06 108 ILE A C 1
ATOM 887 O O . ILE A 1 108 ? -4.499 0.184 -1.430 1.00 93.06 108 ILE A O 1
ATOM 891 N N . THR A 1 109 ? -2.420 0.539 -2.194 1.00 90.50 109 THR A N 1
ATOM 892 C CA . THR A 1 109 ? -1.748 0.097 -0.965 1.00 90.50 109 THR A CA 1
ATOM 893 C C . THR A 1 109 ? -2.215 0.908 0.246 1.00 90.50 109 THR A C 1
ATOM 895 O O . THR A 1 109 ? -2.581 0.330 1.269 1.00 90.50 109 THR A O 1
ATOM 898 N N . ILE A 1 110 ? -2.269 2.238 0.123 1.00 91.38 110 ILE A N 1
ATOM 899 C CA . ILE A 1 110 ? -2.726 3.138 1.189 1.00 91.38 110 ILE A CA 1
ATOM 900 C C . ILE A 1 110 ? -4.191 2.858 1.533 1.00 91.38 110 ILE A C 1
ATOM 902 O O . ILE A 1 110 ? -4.512 2.664 2.705 1.00 91.38 110 ILE A O 1
ATOM 906 N N . VAL A 1 111 ? -5.078 2.786 0.535 1.00 94.62 111 VAL A N 1
ATOM 907 C CA . VAL A 1 111 ? -6.507 2.512 0.757 1.00 94.62 111 VAL A CA 1
ATOM 908 C C . VAL A 1 111 ? -6.705 1.146 1.413 1.00 94.62 111 VAL A C 1
ATOM 910 O O . VAL A 1 111 ? -7.440 1.046 2.394 1.00 94.62 111 VAL A O 1
ATOM 913 N N . THR A 1 112 ? -6.022 0.101 0.941 1.00 92.12 112 THR A N 1
ATOM 914 C CA . THR A 1 112 ? -6.107 -1.247 1.515 1.00 92.12 112 THR A CA 1
ATOM 915 C C . THR A 1 112 ? -5.656 -1.265 2.972 1.00 92.12 112 THR A C 1
ATOM 917 O O . THR A 1 112 ? -6.356 -1.828 3.811 1.00 92.12 112 THR A O 1
ATOM 920 N N . ILE A 1 113 ? -4.539 -0.613 3.305 1.00 89.88 113 ILE A N 1
ATOM 921 C CA . ILE A 1 113 ? -4.064 -0.513 4.692 1.00 89.88 113 ILE A CA 1
ATOM 922 C C . ILE A 1 113 ? -5.091 0.215 5.559 1.00 89.88 113 ILE A C 1
ATOM 924 O O . ILE A 1 113 ? -5.438 -0.274 6.631 1.00 89.88 113 ILE A O 1
ATOM 928 N N . MET A 1 114 ? -5.625 1.342 5.088 1.00 91.94 114 MET A N 1
ATOM 929 C CA . MET A 1 114 ? -6.640 2.107 5.817 1.00 91.94 114 MET A CA 1
ATOM 930 C C . MET A 1 114 ? -7.914 1.291 6.060 1.00 91.94 114 MET A C 1
ATOM 932 O O . MET A 1 114 ? -8.462 1.326 7.162 1.00 91.94 114 MET A O 1
ATOM 936 N N . VAL A 1 115 ? -8.354 0.507 5.072 1.00 95.19 115 VAL A N 1
ATOM 937 C CA . VAL A 1 115 ? -9.497 -0.406 5.207 1.00 95.19 115 VAL A CA 1
ATOM 938 C C . VAL A 1 115 ? -9.198 -1.515 6.216 1.00 95.19 115 VAL A C 1
ATOM 940 O O . VAL A 1 115 ? -10.021 -1.755 7.095 1.00 95.19 115 VAL A O 1
ATOM 943 N N . ILE A 1 116 ? -8.023 -2.152 6.159 1.00 91.75 116 ILE A N 1
ATOM 944 C CA . ILE A 1 116 ? -7.619 -3.185 7.130 1.00 91.75 116 ILE A CA 1
ATOM 945 C C . ILE A 1 116 ? -7.609 -2.611 8.552 1.00 91.75 116 ILE A C 1
ATOM 947 O O . ILE A 1 116 ? -8.186 -3.205 9.459 1.00 91.75 116 ILE A O 1
ATOM 951 N N . ILE A 1 117 ? -7.009 -1.436 8.747 1.00 91.25 117 ILE A N 1
ATOM 952 C CA . ILE A 1 117 ? -6.952 -0.739 10.039 1.00 91.25 117 ILE A CA 1
ATOM 953 C C . ILE A 1 117 ? -8.370 -0.422 10.547 1.00 91.25 117 ILE A C 1
ATOM 955 O O . ILE A 1 117 ? -8.668 -0.654 11.721 1.00 91.25 117 ILE A O 1
ATOM 959 N N . ALA A 1 118 ? -9.264 0.054 9.676 1.00 93.75 118 ALA A N 1
ATOM 960 C CA . ALA A 1 118 ? -10.660 0.329 10.020 1.00 93.75 118 ALA A CA 1
ATOM 961 C C . ALA A 1 118 ? -11.450 -0.936 10.374 1.00 93.75 118 ALA A C 1
ATOM 963 O O . ALA A 1 118 ? -12.213 -0.925 11.341 1.00 93.75 118 ALA A O 1
ATOM 964 N N . ILE A 1 119 ? -11.227 -2.040 9.657 1.00 94.44 119 ILE A N 1
ATOM 965 C CA . ILE A 1 119 ? -11.823 -3.343 9.968 1.00 94.44 119 ILE A CA 1
ATOM 966 C C . ILE A 1 119 ? -11.323 -3.844 11.323 1.00 94.44 119 ILE A C 1
ATOM 968 O O . ILE A 1 119 ? -12.139 -4.219 12.160 1.00 94.44 119 ILE A O 1
ATOM 972 N N . ILE A 1 120 ? -10.013 -3.798 11.584 1.00 91.06 120 ILE A N 1
ATOM 973 C CA . ILE A 1 120 ? -9.445 -4.185 12.884 1.00 91.06 120 ILE A CA 1
ATOM 974 C C . ILE A 1 120 ? -10.109 -3.374 14.008 1.00 91.06 120 ILE A C 1
ATOM 976 O O . ILE A 1 120 ? -10.556 -3.949 15.001 1.00 91.06 120 ILE A O 1
ATOM 980 N N . GLN A 1 121 ? -10.264 -2.054 13.852 1.00 91.19 121 GLN A N 1
ATOM 981 C CA . GLN A 1 121 ? -10.978 -1.245 14.849 1.00 91.19 121 GLN A CA 1
ATOM 982 C C . GLN A 1 121 ? -12.441 -1.626 15.012 1.00 91.19 121 GLN A C 1
ATOM 984 O O . GLN A 1 121 ? -12.934 -1.696 16.136 1.00 91.19 121 GLN A O 1
ATOM 989 N N . LEU A 1 122 ? -13.147 -1.863 13.912 1.00 93.12 122 LEU A N 1
ATOM 990 C CA . LEU A 1 122 ? -14.544 -2.259 13.969 1.00 93.12 122 LEU A CA 1
ATOM 991 C C . LEU A 1 122 ? -14.697 -3.576 14.740 1.00 93.12 122 LEU A C 1
ATOM 993 O O . LEU A 1 122 ? -15.498 -3.644 15.671 1.00 93.12 122 LEU A O 1
ATOM 997 N N . LEU A 1 123 ? -13.870 -4.576 14.422 1.00 91.81 123 LEU A N 1
ATOM 998 C CA . LEU A 1 123 ? -13.867 -5.873 15.096 1.00 91.81 123 LEU A CA 1
ATOM 999 C C . LEU A 1 123 ? -13.529 -5.727 16.584 1.00 91.81 123 LEU A C 1
ATOM 1001 O O . LEU A 1 123 ? -14.260 -6.243 17.426 1.00 91.81 123 LEU A O 1
ATOM 1005 N N . THR A 1 124 ? -12.488 -4.968 16.941 1.00 90.50 124 THR A N 1
ATOM 1006 C CA . THR A 1 124 ? -12.142 -4.740 18.359 1.00 90.50 124 THR A CA 1
ATOM 1007 C C . THR A 1 124 ? -13.291 -4.091 19.131 1.00 90.50 124 THR A C 1
ATOM 1009 O O . THR A 1 124 ? -13.614 -4.550 20.220 1.00 90.50 124 THR A O 1
ATOM 1012 N N . LYS A 1 125 ? -14.004 -3.110 18.562 1.00 89.19 125 LYS A N 1
ATOM 1013 C CA . LYS A 1 125 ? -15.185 -2.508 19.212 1.00 89.19 125 LYS A CA 1
ATOM 1014 C C . LYS A 1 125 ? -16.408 -3.426 19.258 1.00 89.19 125 LYS A C 1
ATOM 1016 O O . LYS A 1 125 ? -17.311 -3.197 20.065 1.00 89.19 125 LYS A O 1
ATOM 1021 N N . MET A 1 126 ? -16.497 -4.416 18.372 1.00 88.69 126 MET A N 1
ATOM 1022 C CA . MET A 1 126 ? -17.569 -5.412 18.392 1.00 88.69 126 MET A CA 1
ATOM 1023 C C . MET A 1 126 ? -17.326 -6.487 19.451 1.00 88.69 126 MET A C 1
ATOM 1025 O O . MET A 1 126 ? -18.253 -6.799 20.191 1.00 88.69 126 MET A O 1
ATOM 1029 N N . PHE A 1 127 ? -16.100 -7.005 19.547 1.00 88.88 127 PHE A N 1
ATOM 1030 C CA . PHE A 1 127 ? -15.777 -8.159 20.391 1.00 88.88 127 PHE A CA 1
ATOM 1031 C C . PHE A 1 127 ? -15.132 -7.798 21.738 1.00 88.88 127 PHE A C 1
ATOM 1033 O O . PHE A 1 127 ? -15.277 -8.544 22.699 1.00 88.88 127 PHE A O 1
ATOM 1040 N N . LEU A 1 128 ? -14.425 -6.667 21.831 1.00 85.25 128 LEU A N 1
ATOM 1041 C CA . LEU A 1 128 ? -13.633 -6.255 23.000 1.00 85.25 128 LEU A CA 1
ATOM 1042 C C . LEU A 1 128 ? -13.807 -4.747 23.316 1.00 85.25 128 LEU A C 1
ATOM 1044 O O . LEU A 1 128 ? -12.830 -3.993 23.308 1.00 85.25 128 LEU A O 1
ATOM 1048 N N . PRO A 1 129 ? -15.035 -4.275 23.616 1.00 76.25 129 PRO A N 1
ATOM 1049 C CA . PRO A 1 129 ? -15.368 -2.846 23.707 1.00 76.25 129 PRO A CA 1
ATOM 1050 C C . PRO A 1 129 ? -14.619 -2.055 24.794 1.00 76.25 129 PRO A C 1
ATOM 1052 O O . PRO A 1 129 ? -14.517 -0.836 24.678 1.00 76.25 129 PRO A O 1
ATOM 1055 N N . TYR A 1 130 ? -14.069 -2.721 25.815 1.00 74.81 130 TYR A N 1
ATOM 1056 C CA . TYR A 1 130 ? -13.346 -2.086 26.929 1.00 74.81 130 TYR A CA 1
ATOM 1057 C C . TYR A 1 130 ? -11.845 -2.417 26.959 1.00 74.81 130 TYR A C 1
ATOM 1059 O O . TYR A 1 130 ? -11.183 -2.217 27.975 1.00 74.81 130 TYR A O 1
ATOM 1067 N N . SER A 1 131 ? -11.283 -2.949 25.868 1.00 73.06 131 SER A N 1
ATOM 1068 C CA . SER A 1 131 ? -9.865 -3.319 25.838 1.00 73.06 131 SER A CA 1
ATOM 1069 C C .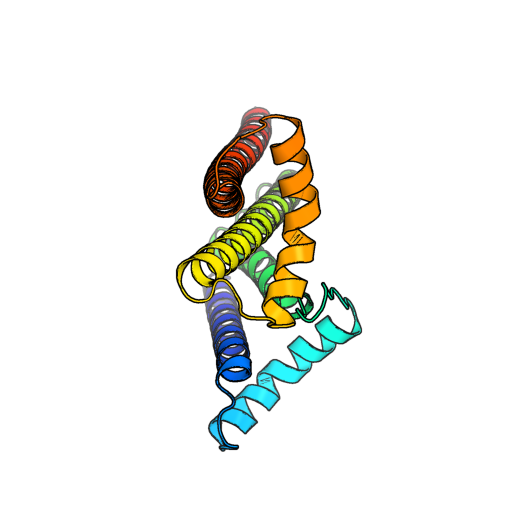 SER A 1 131 ? -8.965 -2.090 25.686 1.00 73.06 131 SER A C 1
ATOM 1071 O O . SER A 1 131 ? -8.972 -1.419 24.653 1.00 73.06 131 SER A O 1
ATOM 1073 N N . TYR A 1 132 ? -8.142 -1.820 26.703 1.00 71.44 132 TYR A N 1
ATOM 1074 C CA . TYR A 1 132 ? -7.052 -0.852 26.609 1.00 71.44 132 TYR A CA 1
ATOM 1075 C C . TYR A 1 132 ? -5.823 -1.523 25.987 1.00 71.44 132 TYR A C 1
ATOM 1077 O O . TYR A 1 132 ? -4.932 -2.004 26.685 1.00 71.44 132 TYR A O 1
ATOM 1085 N N . ASN A 1 133 ? -5.794 -1.601 24.656 1.00 81.75 133 ASN A N 1
ATOM 1086 C CA . ASN A 1 133 ? -4.654 -2.144 23.922 1.00 81.75 133 ASN A CA 1
ATOM 1087 C C . ASN A 1 133 ? -3.872 -1.005 23.231 1.00 81.75 133 ASN A C 1
ATOM 1089 O O . ASN A 1 133 ? -4.452 -0.278 22.416 1.00 81.75 133 ASN A O 1
ATOM 1093 N N . PRO A 1 134 ? -2.559 -0.846 23.495 1.00 80.94 134 PRO A N 1
ATOM 1094 C CA . PRO A 1 134 ? -1.745 0.218 22.902 1.00 80.94 134 PRO A CA 1
ATOM 1095 C C . PRO A 1 134 ? -1.695 0.167 21.365 1.00 80.94 134 PRO A C 1
ATOM 1097 O O . PRO A 1 134 ? -1.621 1.215 20.717 1.00 80.94 134 PRO A O 1
ATOM 1100 N N . ILE A 1 135 ? -1.798 -1.023 20.763 1.00 79.00 135 ILE A N 1
ATOM 1101 C CA . ILE A 1 135 ? -1.863 -1.192 19.303 1.00 79.00 135 ILE A CA 1
ATOM 1102 C C . ILE A 1 135 ? -3.189 -0.648 18.770 1.00 79.00 135 ILE A C 1
ATOM 1104 O O . ILE A 1 135 ? -3.194 0.098 17.795 1.00 79.00 135 ILE A O 1
ATOM 1108 N N . VAL A 1 136 ? -4.304 -0.957 19.439 1.00 83.25 136 VAL A N 1
ATOM 1109 C CA . VAL A 1 136 ? -5.639 -0.470 19.053 1.00 83.25 136 VAL A CA 1
ATOM 1110 C C . VAL A 1 136 ? -5.714 1.049 19.179 1.00 83.25 136 VAL A C 1
ATOM 1112 O O . VAL A 1 136 ? -6.236 1.699 18.280 1.00 83.25 136 VAL A O 1
ATOM 1115 N N . ASN A 1 137 ? -5.122 1.632 20.224 1.00 84.06 137 ASN A N 1
ATOM 1116 C CA . ASN A 1 137 ? -5.045 3.087 20.386 1.00 84.06 137 ASN A CA 1
ATOM 1117 C C . ASN A 1 137 ? -4.154 3.756 19.326 1.00 84.06 137 ASN A C 1
ATOM 1119 O O . ASN A 1 137 ? -4.506 4.817 18.814 1.00 84.06 137 ASN A O 1
ATOM 1123 N N . SER A 1 138 ? -3.036 3.127 18.953 1.00 83.69 138 SER A N 1
ATOM 1124 C CA . SER A 1 138 ? -2.178 3.610 17.858 1.00 83.69 138 SER A CA 1
ATOM 1125 C C . SER A 1 138 ? -2.895 3.551 16.512 1.00 83.69 138 SER A C 1
ATOM 1127 O O . SER A 1 138 ? -2.806 4.462 15.705 1.00 83.69 138 SER A O 1
ATOM 1129 N N . ILE A 1 139 ? -3.643 2.479 16.270 1.00 85.69 139 ILE A N 1
ATOM 1130 C CA . ILE A 1 139 ? -4.498 2.327 15.097 1.00 85.69 1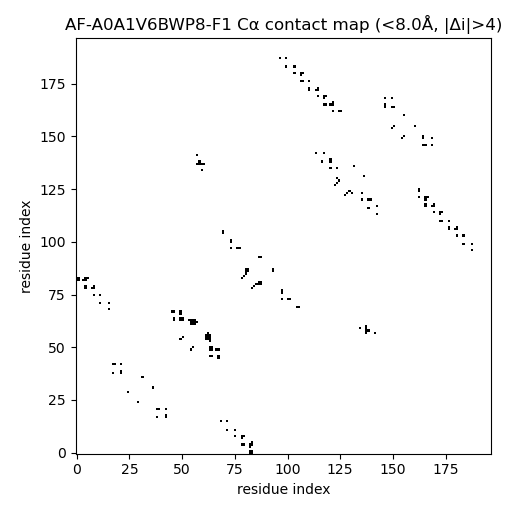39 ILE A CA 1
ATOM 1131 C C . ILE A 1 139 ? -5.616 3.389 15.111 1.00 85.69 139 ILE A C 1
ATOM 1133 O O . ILE A 1 139 ? -5.915 3.989 14.077 1.00 85.69 139 ILE A O 1
ATOM 1137 N N . LYS A 1 140 ? -6.207 3.656 16.283 1.00 87.44 140 LYS A N 1
ATOM 1138 C CA . LYS A 1 140 ? -7.243 4.673 16.500 1.00 87.44 140 LYS A CA 1
ATOM 1139 C C . LYS A 1 140 ? -6.771 6.066 16.111 1.00 87.44 140 LYS A C 1
ATOM 1141 O O . LYS A 1 140 ? -7.471 6.729 15.351 1.00 87.44 140 LYS A O 1
ATOM 1146 N N . SER A 1 141 ? -5.574 6.469 16.527 1.00 87.75 141 SER A N 1
ATOM 1147 C CA . SER A 1 141 ? -5.045 7.800 16.209 1.00 87.75 141 SER A CA 1
ATOM 1148 C C . SER A 1 141 ? -4.837 8.047 14.709 1.00 87.75 141 SER A C 1
ATOM 1150 O O . SER A 1 141 ? -4.866 9.199 14.284 1.00 87.75 141 SER A O 1
ATOM 1152 N N . ILE A 1 142 ? -4.692 6.994 13.894 1.00 88.75 142 ILE A N 1
ATOM 1153 C CA . ILE A 1 142 ? -4.613 7.101 12.426 1.00 88.75 142 ILE A CA 1
ATOM 1154 C C . ILE A 1 142 ? -5.983 7.432 11.826 1.00 88.75 142 ILE A C 1
ATOM 1156 O O . ILE A 1 142 ? -6.084 8.251 10.914 1.00 88.75 142 ILE A O 1
ATOM 1160 N N . LEU A 1 143 ? -7.049 6.800 12.328 1.00 91.31 143 LEU A N 1
ATOM 1161 C CA . LEU A 1 143 ? -8.400 6.988 11.791 1.00 91.31 143 LEU A CA 1
ATOM 1162 C C . LEU A 1 143 ? -9.124 8.188 12.403 1.00 91.31 143 LEU A C 1
ATOM 1164 O O . LEU A 1 143 ? -9.968 8.775 11.731 1.00 91.31 143 LEU A O 1
ATOM 1168 N N . ASP A 1 144 ? -8.813 8.559 13.647 1.00 90.19 144 ASP A N 1
ATOM 1169 C CA . ASP A 1 144 ? -9.507 9.613 14.392 1.00 90.19 144 ASP A CA 1
ATOM 1170 C C . ASP A 1 144 ? -9.575 10.948 13.637 1.00 90.19 144 ASP A C 1
ATOM 1172 O O . ASP A 1 144 ? -10.676 11.491 13.548 1.00 90.19 144 ASP A O 1
ATOM 1176 N N . PRO A 1 145 ? -8.495 11.477 13.023 1.00 90.62 145 PRO A N 1
ATOM 1177 C CA . PRO A 1 145 ? -8.581 12.700 12.231 1.00 90.62 145 PRO A CA 1
ATOM 1178 C C . PRO A 1 145 ? -9.654 12.597 11.148 1.00 90.62 145 PRO A C 1
ATOM 1180 O O . PRO A 1 145 ? -10.472 13.498 11.001 1.00 90.62 145 PRO A O 1
ATOM 1183 N N . ILE A 1 146 ? -9.715 11.474 10.435 1.00 91.88 146 ILE A N 1
ATOM 1184 C CA . ILE A 1 146 ? -10.671 11.256 9.347 1.00 91.88 146 ILE A CA 1
ATOM 1185 C C . ILE A 1 146 ? -12.087 11.087 9.913 1.00 91.88 146 ILE A C 1
ATOM 1187 O O . ILE A 1 146 ? -13.021 11.749 9.465 1.00 91.88 146 ILE A O 1
ATOM 1191 N N . LEU A 1 147 ? -12.249 10.269 10.955 1.00 92.19 147 LEU A N 1
ATOM 1192 C CA . LEU A 1 147 ? -13.527 10.047 11.633 1.00 92.19 147 LEU A CA 1
ATOM 1193 C C . LEU A 1 147 ? -14.095 11.336 12.239 1.00 92.19 147 LEU A C 1
ATOM 1195 O O . LEU A 1 147 ? -15.308 11.529 12.225 1.00 92.19 147 LEU A O 1
ATOM 1199 N N . LEU A 1 148 ? -13.248 12.237 12.742 1.00 91.81 148 LEU A N 1
ATOM 1200 C CA . LEU A 1 148 ? -13.664 13.546 13.247 1.00 91.81 148 LEU A CA 1
ATOM 1201 C C . LEU A 1 148 ? -14.222 14.433 12.132 1.00 91.81 148 LEU A C 1
ATOM 1203 O O . LEU A 1 148 ? -15.224 15.111 12.356 1.00 91.81 148 LEU A O 1
ATOM 1207 N N . HIS A 1 149 ? -13.633 14.401 10.934 1.00 90.38 149 HIS A N 1
ATOM 1208 C CA . HIS A 1 149 ? -14.204 15.095 9.777 1.00 90.38 149 HIS A CA 1
ATOM 1209 C C . HIS A 1 149 ? -15.584 14.520 9.427 1.00 90.38 149 HIS A C 1
ATOM 1211 O O . HIS A 1 149 ? -16.539 15.284 9.298 1.00 90.38 149 HIS A O 1
ATOM 1217 N N . PHE A 1 150 ? -15.742 13.192 9.391 1.00 88.81 150 PHE A N 1
ATOM 1218 C CA . PHE A 1 150 ? -17.053 12.563 9.169 1.00 88.81 150 PHE A CA 1
ATOM 1219 C C . PHE A 1 150 ? -18.083 12.927 10.243 1.00 88.81 150 PHE A C 1
ATOM 1221 O O . PHE A 1 150 ? -19.216 13.265 9.910 1.00 88.81 150 PHE A O 1
ATOM 1228 N N . ARG A 1 151 ? -17.686 12.922 11.522 1.00 91.06 151 ARG A N 1
ATOM 1229 C CA . ARG A 1 151 ? -18.541 13.308 12.660 1.00 91.06 151 ARG A CA 1
ATOM 1230 C C . ARG A 1 151 ? -19.036 14.748 12.566 1.00 91.06 151 ARG A C 1
ATOM 1232 O O . ARG A 1 151 ? -20.131 15.039 13.036 1.00 91.06 151 ARG A O 1
ATOM 1239 N N . ARG A 1 152 ? -18.233 15.642 11.982 1.00 89.19 152 ARG A N 1
ATOM 1240 C CA . ARG A 1 152 ? -18.611 17.043 11.756 1.00 89.19 152 ARG A CA 1
ATOM 1241 C C . ARG A 1 152 ? -19.594 17.199 10.597 1.00 89.19 152 ARG A C 1
ATOM 1243 O O . ARG A 1 152 ? -20.486 18.030 10.697 1.00 89.19 152 ARG A O 1
ATOM 1250 N N . ILE A 1 153 ? -19.443 16.415 9.528 1.00 91.06 153 ILE A N 1
ATOM 1251 C CA . ILE A 1 153 ? -20.304 16.507 8.337 1.00 91.06 153 ILE A CA 1
ATOM 1252 C C . ILE A 1 153 ? -21.656 15.821 8.581 1.00 91.06 153 ILE A C 1
ATOM 1254 O O . ILE A 1 153 ? -22.693 16.349 8.190 1.00 91.06 153 ILE A O 1
ATOM 1258 N N . ILE A 1 154 ? -21.658 14.655 9.235 1.00 90.19 154 ILE A N 1
ATOM 1259 C CA . ILE A 1 154 ? -22.856 13.830 9.436 1.00 90.19 154 ILE A CA 1
ATOM 1260 C C . ILE A 1 154 ? -22.993 13.489 10.927 1.00 90.19 154 ILE A C 1
ATOM 1262 O O . ILE A 1 154 ? -22.495 12.450 11.359 1.00 90.19 154 ILE A O 1
ATOM 1266 N N . PRO A 1 155 ? -23.655 14.330 11.743 1.00 88.38 155 PRO A N 1
ATOM 1267 C CA . PRO A 1 155 ? -23.806 14.077 13.172 1.00 88.38 155 PRO A CA 1
ATOM 1268 C C . PRO A 1 155 ? -24.867 12.999 13.450 1.00 88.38 155 PRO A C 1
ATOM 1270 O O . PRO A 1 155 ? -26.071 13.242 13.403 1.00 88.38 155 PRO A O 1
ATOM 1273 N N . ILE A 1 156 ? -24.418 11.795 13.802 1.00 90.12 156 ILE A N 1
ATOM 1274 C CA . ILE A 1 156 ? -25.276 10.656 14.157 1.00 90.12 156 ILE A CA 1
ATOM 1275 C C . ILE A 1 156 ? -25.480 10.589 15.678 1.00 90.12 156 ILE A C 1
ATOM 1277 O O . ILE A 1 156 ? -24.535 10.350 16.437 1.00 90.12 156 ILE A O 1
ATOM 1281 N N . LYS A 1 157 ? -26.732 10.738 16.129 1.00 87.00 157 LYS A N 1
ATOM 1282 C CA . LYS A 1 157 ? -27.145 10.560 17.532 1.00 87.00 157 LYS A CA 1
ATOM 1283 C C . LYS A 1 157 ? -27.547 9.102 17.779 1.00 87.00 157 LYS A C 1
ATOM 1285 O O . LYS A 1 157 ? -28.709 8.738 17.653 1.00 87.00 157 LYS A O 1
ATOM 1290 N N . SER A 1 158 ? -26.573 8.255 18.094 1.00 89.50 158 SER A N 1
ATOM 1291 C CA . SER A 1 158 ? -26.795 6.852 18.464 1.00 89.50 158 SER A CA 1
ATOM 1292 C C . SER A 1 158 ? -25.770 6.414 19.502 1.00 89.50 158 SER A C 1
ATOM 1294 O O . SER A 1 158 ? -24.620 6.847 19.454 1.00 89.50 158 SER A O 1
ATOM 1296 N N . ILE A 1 159 ? -26.163 5.499 20.391 1.00 80.81 159 ILE A N 1
ATOM 1297 C CA . ILE A 1 159 ? -25.257 4.831 21.342 1.00 80.81 159 ILE A CA 1
ATOM 1298 C C . ILE A 1 159 ? -24.132 4.102 20.585 1.00 80.81 159 ILE A C 1
ATOM 1300 O O . ILE A 1 159 ? -22.989 4.063 21.028 1.00 80.81 159 ILE A O 1
ATOM 1304 N N . HIS A 1 160 ? -24.430 3.597 19.384 1.00 87.38 160 HIS A N 1
ATOM 1305 C CA . HIS A 1 160 ? -23.491 2.870 18.528 1.00 87.38 160 HIS A CA 1
ATOM 1306 C C . HIS A 1 160 ? -22.774 3.763 17.504 1.00 87.38 160 HIS A C 1
ATOM 1308 O O . HIS A 1 160 ? -22.212 3.244 16.537 1.00 87.38 160 HIS A O 1
ATOM 1314 N N . ASN A 1 161 ? -22.775 5.086 17.717 1.00 88.00 161 ASN A N 1
ATOM 1315 C CA . ASN A 1 161 ? -22.128 6.106 16.880 1.00 88.00 161 ASN A CA 1
ATOM 1316 C C . ASN A 1 161 ? -20.787 5.620 16.321 1.00 88.00 161 ASN A C 1
ATOM 1318 O O . ASN A 1 161 ? -20.572 5.647 15.113 1.00 88.00 161 ASN A O 1
ATOM 1322 N N . GLU A 1 162 ? -19.910 5.105 17.183 1.00 87.94 162 GLU A N 1
ATOM 1323 C CA . GLU A 1 162 ? -18.530 4.848 16.784 1.00 87.94 162 GLU A CA 1
ATOM 1324 C C . GLU A 1 162 ? -18.401 3.706 15.776 1.00 87.94 162 GLU A C 1
ATOM 1326 O O . GLU A 1 162 ? -17.565 3.773 14.877 1.00 87.94 162 GLU A O 1
ATOM 1331 N N . LYS A 1 163 ? -19.240 2.672 15.909 1.00 92.31 163 LYS A N 1
ATOM 1332 C CA . LYS A 1 163 ? -19.277 1.534 14.982 1.00 92.31 163 LYS A CA 1
ATOM 1333 C C . LYS A 1 163 ? -19.837 1.976 13.631 1.00 92.31 163 LYS A C 1
ATOM 1335 O O . LYS A 1 163 ? -19.291 1.611 12.596 1.00 92.31 163 LYS A O 1
ATOM 1340 N N . ILE A 1 164 ? -20.874 2.816 13.647 1.00 93.25 164 ILE A N 1
ATOM 1341 C CA . ILE A 1 164 ? -21.512 3.335 12.431 1.00 93.25 164 ILE A CA 1
ATOM 1342 C C . ILE A 1 164 ? -20.526 4.192 11.627 1.00 93.25 164 ILE A C 1
ATOM 1344 O O . ILE A 1 164 ? -20.394 3.986 10.423 1.00 93.25 164 ILE A O 1
ATOM 1348 N N . TYR A 1 165 ? -19.777 5.092 12.275 1.00 94.25 165 TYR A N 1
ATOM 1349 C CA . TYR A 1 165 ? -18.764 5.891 11.574 1.00 94.25 165 TYR A CA 1
ATOM 1350 C C . TYR A 1 165 ? -17.638 5.040 10.984 1.00 94.25 165 TYR A C 1
ATOM 1352 O O . TYR A 1 165 ? -17.157 5.365 9.904 1.00 94.25 165 TYR A O 1
ATOM 1360 N N . LEU A 1 166 ? -17.228 3.951 11.644 1.00 94.44 166 LEU A N 1
ATOM 1361 C CA . LEU A 1 166 ? -16.230 3.030 11.090 1.00 94.44 166 LEU A CA 1
ATOM 1362 C C . LEU A 1 166 ? -16.752 2.303 9.845 1.00 94.44 166 LEU A C 1
ATOM 1364 O O . LEU A 1 166 ? -16.033 2.215 8.854 1.00 94.44 166 LEU A O 1
ATOM 1368 N N . VAL A 1 167 ? -18.002 1.831 9.862 1.00 95.44 167 VAL A N 1
ATOM 1369 C CA . VAL A 1 167 ? -18.630 1.199 8.688 1.00 95.44 167 VAL A CA 1
ATOM 1370 C C . VAL A 1 167 ? -18.742 2.192 7.531 1.00 95.44 167 VAL A C 1
ATOM 1372 O O . VAL A 1 167 ? -18.367 1.871 6.404 1.00 95.44 167 VAL A O 1
ATOM 1375 N N . LEU A 1 168 ? -19.198 3.415 7.813 1.00 95.00 168 LEU A N 1
ATOM 1376 C CA . LEU A 1 168 ? -19.298 4.476 6.814 1.00 95.00 168 LEU A CA 1
ATOM 1377 C C . LEU A 1 168 ? -17.918 4.824 6.244 1.00 95.00 168 LEU A C 1
ATOM 1379 O O . LEU A 1 168 ? -17.76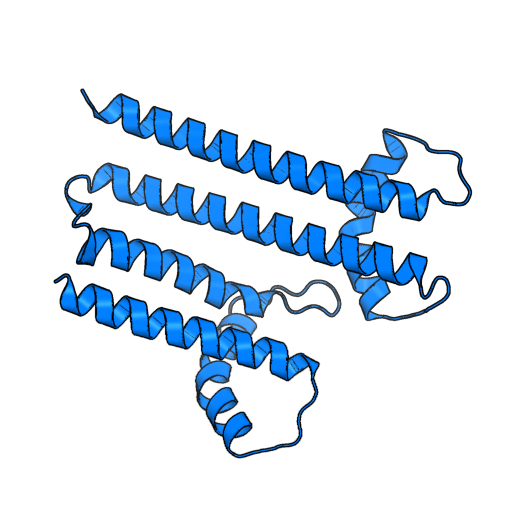5 4.913 5.029 1.00 95.00 168 LEU A O 1
ATOM 1383 N N . LEU A 1 169 ? -16.900 4.949 7.100 1.00 95.44 169 LEU A N 1
ATOM 1384 C CA . LEU A 1 169 ? -15.525 5.196 6.678 1.00 95.44 169 LEU A CA 1
ATOM 1385 C C . LEU A 1 169 ? -15.014 4.094 5.744 1.00 95.44 169 LEU A C 1
ATOM 1387 O O . LEU A 1 169 ? -14.450 4.411 4.703 1.00 95.44 169 LEU A O 1
ATOM 1391 N N . ILE A 1 170 ? -15.227 2.817 6.079 1.00 96.62 170 ILE A N 1
ATOM 1392 C CA . ILE A 1 170 ? -14.823 1.689 5.224 1.00 96.62 170 ILE A CA 1
ATOM 1393 C C . ILE A 1 170 ? -15.492 1.798 3.850 1.00 96.62 170 ILE A C 1
ATOM 1395 O O . ILE A 1 170 ? -14.807 1.704 2.832 1.00 96.62 170 ILE A O 1
ATOM 1399 N N . ALA A 1 171 ? -16.804 2.045 3.812 1.00 96.69 171 ALA A N 1
ATOM 1400 C CA . ALA A 1 171 ? -17.535 2.205 2.558 1.00 96.69 171 ALA A CA 1
ATOM 1401 C C . ALA A 1 171 ? -16.974 3.366 1.721 1.00 96.69 171 ALA A C 1
ATOM 1403 O O . ALA A 1 171 ? -16.701 3.196 0.533 1.00 96.69 171 ALA A O 1
ATOM 1404 N N . VAL A 1 172 ? -16.727 4.523 2.343 1.00 95.88 172 VAL A N 1
ATOM 1405 C CA . VAL A 1 172 ? -16.176 5.690 1.645 1.00 95.88 172 VAL A CA 1
ATOM 1406 C C . VAL A 1 172 ? -14.749 5.444 1.163 1.00 95.88 172 VAL A C 1
ATOM 1408 O O . VAL A 1 172 ? -14.435 5.821 0.041 1.00 95.88 172 VAL A O 1
ATOM 1411 N N . LEU A 1 173 ? -13.893 4.783 1.946 1.00 96.38 173 LEU A N 1
ATOM 1412 C CA . LEU A 1 173 ? -12.530 4.438 1.526 1.00 96.38 173 LEU A CA 1
ATOM 1413 C C . LEU A 1 173 ? -12.527 3.511 0.308 1.00 96.38 173 LEU A C 1
ATOM 1415 O O . LEU A 1 173 ? -11.744 3.724 -0.616 1.00 96.38 173 LEU A O 1
ATOM 1419 N N . ILE A 1 174 ? -13.415 2.514 0.277 1.00 96.50 174 ILE A N 1
ATOM 1420 C CA . ILE A 1 174 ? -13.555 1.604 -0.866 1.00 96.50 174 ILE A CA 1
ATOM 1421 C C . ILE A 1 174 ? -14.013 2.381 -2.105 1.00 96.50 174 ILE A C 1
ATOM 1423 O O . ILE A 1 174 ? -13.390 2.271 -3.161 1.00 96.50 174 ILE A O 1
ATOM 1427 N N . ILE A 1 175 ? -15.056 3.206 -1.971 1.00 97.06 175 ILE A N 1
ATOM 1428 C CA . ILE A 1 175 ? -15.578 4.032 -3.069 1.00 97.06 175 ILE A CA 1
ATOM 1429 C C . ILE A 1 175 ? -14.502 5.000 -3.575 1.00 97.06 175 ILE A C 1
ATOM 1431 O O . ILE A 1 175 ? -14.254 5.067 -4.776 1.00 97.06 175 ILE A O 1
ATOM 1435 N N . ALA A 1 176 ? -13.817 5.705 -2.674 1.00 94.94 176 ALA A N 1
ATOM 1436 C CA . ALA A 1 176 ? -12.730 6.618 -3.011 1.00 94.94 176 ALA A CA 1
ATOM 1437 C C . ALA A 1 176 ? -11.571 5.892 -3.706 1.00 94.94 176 ALA A C 1
ATOM 1439 O O . ALA A 1 176 ? -11.016 6.416 -4.668 1.00 94.94 176 ALA A O 1
ATOM 1440 N N . GLY A 1 177 ? -11.246 4.670 -3.273 1.00 95.44 177 GLY A N 1
ATOM 1441 C CA . GLY A 1 177 ? -10.275 3.807 -3.939 1.00 95.44 177 GLY A CA 1
ATOM 1442 C C . GLY A 1 177 ? -10.677 3.495 -5.379 1.00 95.44 177 GLY A C 1
ATOM 1443 O O . GLY A 1 177 ? -9.892 3.724 -6.294 1.00 95.44 177 GLY A O 1
ATOM 1444 N N . PHE A 1 178 ? -11.910 3.037 -5.608 1.00 96.19 178 PHE A N 1
ATOM 1445 C CA . PHE A 1 178 ? -12.412 2.771 -6.961 1.00 96.19 178 PHE A CA 1
ATOM 1446 C C . PHE A 1 178 ? -12.416 4.022 -7.845 1.00 96.19 178 PHE A C 1
ATOM 1448 O O . PHE A 1 178 ? -11.933 3.963 -8.976 1.00 96.19 178 PHE A O 1
ATOM 1455 N N . ILE A 1 179 ? -12.907 5.151 -7.327 1.00 96.75 179 ILE A N 1
ATOM 1456 C CA . ILE A 1 179 ? -12.934 6.427 -8.052 1.00 96.75 179 ILE A CA 1
ATOM 1457 C C . ILE A 1 179 ? -11.513 6.879 -8.390 1.00 96.75 179 ILE A C 1
ATOM 1459 O O . ILE A 1 179 ? -11.240 7.223 -9.535 1.00 96.75 179 ILE A O 1
ATOM 1463 N N . GLY A 1 180 ? -10.594 6.843 -7.425 1.00 95.19 180 GLY A N 1
ATOM 1464 C CA . GLY A 1 180 ? -9.207 7.254 -7.625 1.00 95.19 180 GLY A CA 1
ATOM 1465 C C . GLY A 1 180 ? -8.513 6.444 -8.718 1.00 95.19 180 GLY A C 1
ATOM 1466 O O . GLY A 1 180 ? -7.914 7.020 -9.625 1.00 95.19 180 GLY A O 1
ATOM 1467 N N . ARG A 1 181 ? -8.674 5.117 -8.698 1.00 94.62 181 ARG A N 1
ATOM 1468 C CA . ARG A 1 181 ? -8.156 4.234 -9.756 1.00 94.62 181 ARG A CA 1
ATOM 1469 C C . ARG A 1 181 ? -8.787 4.524 -11.112 1.00 94.62 181 ARG A C 1
ATOM 1471 O O . ARG A 1 181 ? -8.085 4.586 -12.117 1.00 94.62 181 ARG A O 1
ATOM 1478 N N . TYR A 1 182 ? -10.106 4.717 -11.147 1.00 94.25 182 TYR A N 1
ATOM 1479 C CA . TYR A 1 182 ? -10.822 5.047 -12.377 1.00 94.25 182 TYR A CA 1
ATOM 1480 C C . TYR A 1 182 ? -10.315 6.359 -12.989 1.00 94.25 182 TYR A C 1
ATOM 1482 O O . TYR A 1 182 ? -10.057 6.412 -14.188 1.00 94.25 182 TYR A O 1
ATOM 1490 N N . LEU A 1 183 ? -10.104 7.394 -12.170 1.00 95.06 183 LEU A N 1
ATOM 1491 C CA . LEU A 1 183 ? -9.564 8.677 -12.620 1.00 95.06 183 LEU A CA 1
ATOM 1492 C C . LEU A 1 183 ? -8.135 8.542 -13.159 1.00 95.06 183 LEU A C 1
ATOM 1494 O O . LEU A 1 183 ? -7.848 9.061 -14.236 1.00 95.06 183 LEU A O 1
ATOM 1498 N N . LEU A 1 184 ? -7.253 7.815 -12.464 1.00 93.31 184 LEU A N 1
ATOM 1499 C CA . LEU A 1 184 ? -5.891 7.555 -12.948 1.00 93.31 184 LEU A CA 1
ATOM 1500 C C . LEU A 1 184 ? -5.900 6.809 -14.288 1.00 93.31 184 LEU A C 1
ATOM 1502 O O . LEU A 1 184 ? -5.178 7.188 -15.210 1.00 93.31 184 LEU A O 1
ATOM 1506 N N . ALA A 1 185 ? -6.755 5.793 -14.421 1.00 90.62 185 ALA A N 1
ATOM 1507 C CA . ALA A 1 185 ? -6.916 5.044 -15.662 1.00 90.62 185 ALA A CA 1
ATOM 1508 C C . ALA A 1 185 ? -7.473 5.916 -16.797 1.00 90.62 185 ALA A C 1
ATOM 1510 O O . ALA A 1 185 ? -7.011 5.812 -17.931 1.00 90.62 185 ALA A O 1
ATOM 1511 N N . LEU A 1 186 ? -8.433 6.799 -16.505 1.00 91.81 186 LEU A N 1
ATOM 1512 C CA . LEU A 1 186 ? -8.985 7.743 -17.477 1.00 91.81 186 LEU A CA 1
ATOM 1513 C C . LEU A 1 186 ? -7.886 8.663 -18.015 1.00 91.81 186 LEU A C 1
ATOM 1515 O O . LEU A 1 186 ? -7.742 8.790 -19.229 1.00 91.81 186 LEU A O 1
ATOM 1519 N N . VAL A 1 187 ? -7.075 9.251 -17.132 1.00 91.44 187 VAL A N 1
ATOM 1520 C CA . VAL A 1 187 ? -5.960 10.122 -17.533 1.00 91.44 187 VAL A CA 1
ATOM 1521 C C . VAL A 1 187 ? -4.948 9.358 -18.388 1.00 91.44 187 VAL A C 1
ATOM 1523 O O . VAL A 1 187 ? -4.559 9.844 -19.449 1.00 91.44 187 VAL A O 1
ATOM 1526 N N . LEU A 1 188 ? -4.569 8.144 -17.982 1.00 88.44 188 LEU A N 1
ATOM 1527 C CA . LEU A 1 188 ? -3.646 7.304 -18.748 1.00 88.44 188 LEU A CA 1
ATOM 1528 C C . LEU A 1 188 ? -4.194 6.972 -20.146 1.00 88.44 188 LEU A C 1
ATOM 1530 O O . LEU A 1 188 ? -3.467 7.033 -21.135 1.00 88.44 188 LEU A O 1
ATOM 1534 N N . ASN A 1 189 ? -5.487 6.659 -20.241 1.00 88.00 189 ASN A N 1
ATOM 1535 C CA . ASN A 1 189 ? -6.143 6.359 -21.510 1.00 88.00 189 ASN A CA 1
ATOM 1536 C C . ASN A 1 189 ? -6.199 7.579 -22.434 1.00 88.00 189 ASN A C 1
ATOM 1538 O O . ASN A 1 189 ? -5.981 7.428 -23.635 1.00 88.00 189 ASN A O 1
ATOM 1542 N N . LEU A 1 190 ? -6.455 8.776 -21.895 1.00 87.38 190 LEU A N 1
ATOM 1543 C CA . LEU A 1 190 ? -6.405 10.018 -22.670 1.00 87.38 190 LEU A CA 1
ATOM 1544 C C . LEU A 1 190 ? -4.998 10.268 -23.216 1.00 87.38 190 LEU A C 1
ATOM 1546 O O . LEU A 1 190 ? -4.849 10.520 -24.409 1.00 87.38 190 LEU A O 1
ATOM 1550 N N . LEU A 1 191 ? -3.969 10.123 -22.376 1.00 83.62 191 LEU A N 1
ATOM 1551 C CA . LEU A 1 191 ? -2.574 10.253 -22.800 1.00 83.62 191 LEU A CA 1
ATOM 1552 C C . LEU A 1 191 ? -2.239 9.255 -23.913 1.00 83.62 191 LEU A C 1
ATOM 1554 O O . LEU A 1 191 ? -1.712 9.641 -24.949 1.00 83.62 191 LEU A O 1
ATOM 1558 N N . ASN A 1 192 ? -2.629 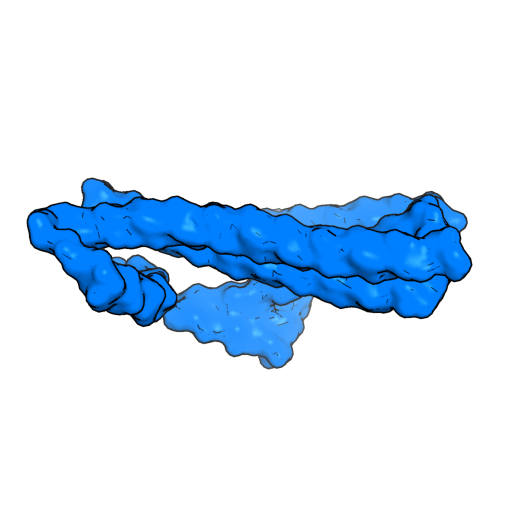7.991 -23.758 1.00 80.44 192 ASN A N 1
ATOM 1559 C CA . ASN A 1 192 ? -2.372 6.957 -24.758 1.00 80.44 192 ASN A CA 1
ATOM 1560 C C . ASN A 1 192 ? -3.209 7.113 -26.040 1.00 80.44 192 ASN A C 1
ATOM 1562 O O . ASN A 1 192 ? -2.804 6.622 -27.095 1.00 80.44 192 ASN A O 1
ATOM 1566 N N . GLY A 1 193 ? -4.362 7.782 -25.968 1.00 76.12 193 GLY A N 1
ATOM 1567 C CA . GLY A 1 193 ? -5.203 8.121 -27.117 1.00 76.12 193 GLY A CA 1
ATOM 1568 C C . GLY A 1 193 ? -4.638 9.263 -27.964 1.00 76.12 193 GLY A C 1
ATOM 1569 O O . GLY A 1 193 ? -4.696 9.185 -29.188 1.00 76.12 193 GLY A O 1
ATOM 1570 N N . VAL A 1 194 ? -4.029 10.274 -27.335 1.00 62.97 194 VAL A N 1
ATOM 1571 C CA . VAL A 1 194 ? -3.382 11.413 -28.021 1.00 62.97 194 VAL A CA 1
ATOM 1572 C C . VAL A 1 194 ? -2.179 10.970 -28.868 1.00 62.97 194 VAL A C 1
ATOM 1574 O O . VAL A 1 194 ? -1.888 11.571 -29.892 1.00 62.97 194 VAL A O 1
ATOM 1577 N N . VAL A 1 195 ? -1.511 9.884 -28.480 1.00 57.00 195 VAL A N 1
ATOM 1578 C CA . VAL A 1 195 ? -0.254 9.396 -29.085 1.00 57.00 195 VAL A CA 1
ATOM 1579 C C . VAL A 1 195 ? -0.476 8.483 -30.296 1.00 57.00 195 VAL A C 1
ATOM 1581 O O . VAL A 1 195 ? 0.474 8.044 -30.937 1.00 57.00 195 VAL A O 1
ATOM 1584 N N . LYS A 1 196 ? -1.731 8.151 -30.616 1.00 54.75 196 LYS A N 1
ATOM 1585 C CA . LYS A 1 196 ? -2.069 7.300 -31.767 1.00 54.75 196 LYS A CA 1
ATOM 1586 C C . LYS A 1 196 ? -2.174 8.059 -33.102 1.00 54.75 196 LYS A C 1
ATOM 1588 O O . LYS A 1 196 ? -2.550 7.424 -34.086 1.00 54.75 196 LYS A O 1
ATOM 1593 N N . PHE A 1 197 ? -1.854 9.352 -33.134 1.00 42.56 197 PHE A N 1
ATOM 1594 C CA . PHE A 1 197 ? -1.830 10.186 -34.340 1.00 42.56 197 PHE A CA 1
ATOM 1595 C C . PHE A 1 197 ? -0.406 10.585 -34.714 1.00 42.56 197 PHE A C 1
ATOM 1597 O O . PHE A 1 197 ? 0.364 10.932 -33.790 1.00 42.56 197 PHE A O 1
#

Sequence (197 aa):
MRFIGTLLLTASNALLLLLTVRVIFSWLTLPPSQFTYWLNRITDPILNFFKKRFPIRVGILDLSILVPFFILSILNKIVIDVFINFAVNRVVFYMIEVLFFAADSLLITIVTIMVIIAIIQLLTKMFLPYSYNPIVNSIKSILDPILLHFRRIIPIKSIHNEKIYLVLLIAVLIIAGFIGRYLLALVLNLLNGVVKF

Solvent-accessible surface area (backbone atoms only — not comparable to full-atom values): 10976 Å² total; per-residue (Å²): 98,44,69,59,24,51,52,54,46,51,52,53,51,51,49,53,49,52,47,50,52,51,57,55,48,68,73,64,70,68,77,95,41,74,67,59,52,55,51,44,67,66,41,43,63,57,47,50,50,35,42,70,77,45,73,44,63,56,76,87,44,67,55,21,68,51,52,61,58,55,52,51,52,51,51,43,52,48,38,43,37,55,31,59,65,54,55,59,86,43,62,83,56,47,61,53,53,53,50,52,50,50,51,48,52,50,52,51,52,53,42,51,50,52,41,51,52,42,48,53,50,43,50,41,56,71,78,45,72,83,66,89,44,74,66,59,52,35,53,42,63,69,46,44,67,58,52,51,53,49,48,70,76,56,76,68,93,51,98,59,36,71,56,52,53,39,54,50,47,43,53,48,47,54,51,50,45,54,52,52,48,51,53,53,50,50,54,52,49,51,57,60,57,65,67,76,111

Mean predicted aligned error: 6.37 Å

Secondary structure (DSSP, 8-state):
-HHHHHHHHHHHHHHHHHHHHHHHHHHHTPPP-HHHHHHHHHHHHHHHHHHHH---EETTEEGGGHHHHHHHHHHHHHHIIIIIS-GGGGHHHHHHHHH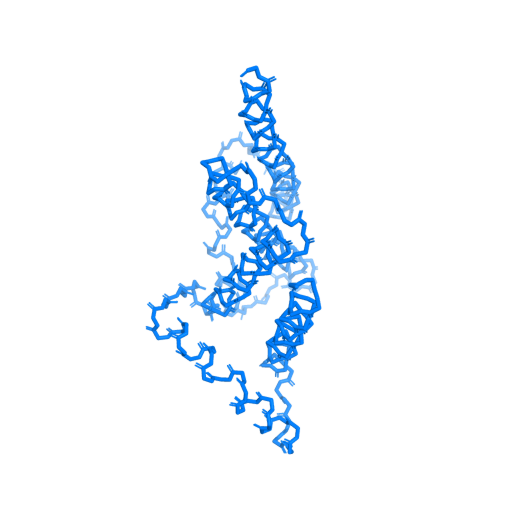HHHHHHHHHHHHHHHHHHHHHHHHHHHH-TT---HHHHHHHHHHHHHHHHHHHHS---STTHHHHHHHHHHHHHHHHHHHHHHHHHHHHHHHHHHTT-

Foldseek 3Di:
DQVVLVVLLVVLVVLLVLLVVLVVCVVVVDDDDPVNVVSCVSRVVVLVVQCVPPQPDQQPDGCSSCVSVLVSVLVNVVSCCVRPVVVCVCVVCVVVVSVLVSVLV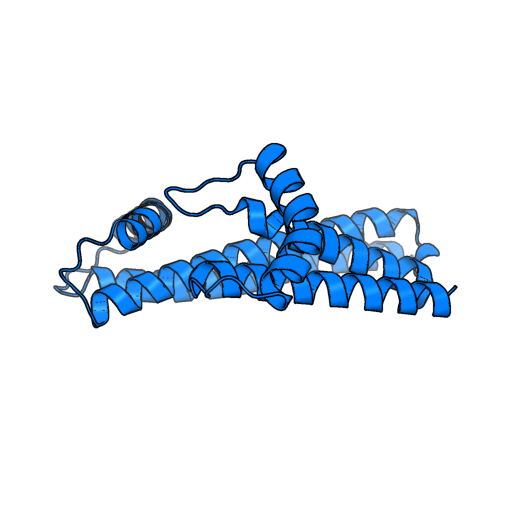VLVVVLVVLLVLLVVLLVCCVPPVPDPDSVNVSSCVVCVVVLVVVCVVDPDPDPCSVNVSSVVVSVVSVVCSVVVNVVSVVVSVVVVVVPPD

pLDDT: mean 87.82, std 8.63, range [42.56, 97.06]